Protein AF-A0A2N0NZI2-F1 (afdb_monomer_lite)

Structure (mmCIF, N/CA/C/O backbone):
data_AF-A0A2N0NZI2-F1
#
_entry.id   AF-A0A2N0NZI2-F1
#
loop_
_atom_site.group_PDB
_atom_site.id
_atom_site.type_symbol
_atom_site.label_atom_id
_atom_site.label_alt_id
_atom_site.label_comp_id
_atom_site.label_asym_id
_atom_site.label_entity_id
_atom_site.label_seq_id
_atom_site.pdbx_PDB_ins_code
_atom_site.Cartn_x
_atom_site.Cartn_y
_atom_site.Cartn_z
_atom_site.occupancy
_atom_site.B_iso_or_equiv
_atom_site.auth_seq_id
_atom_site.auth_comp_id
_atom_site.auth_asym_id
_atom_site.auth_atom_id
_atom_site.pdbx_PDB_model_num
ATOM 1 N N . MET A 1 1 ? 4.017 -67.623 -14.529 1.00 35.66 1 MET A N 1
ATOM 2 C CA . MET A 1 1 ? 4.219 -67.271 -13.101 1.00 35.66 1 MET A CA 1
ATOM 3 C C . MET A 1 1 ? 4.519 -65.776 -13.050 1.00 35.66 1 MET A C 1
ATOM 5 O O . MET A 1 1 ? 5.360 -65.370 -13.825 1.00 35.66 1 MET A O 1
ATOM 9 N N . THR A 1 2 ? 3.886 -64.872 -12.303 1.00 39.44 2 THR A N 1
ATOM 10 C CA . THR A 1 2 ? 2.802 -64.935 -11.320 1.00 39.44 2 THR A CA 1
ATOM 11 C C . THR A 1 2 ? 2.134 -63.550 -11.239 1.00 39.44 2 THR A C 1
ATOM 13 O O . THR A 1 2 ? 2.790 -62.521 -11.316 1.00 39.44 2 THR A O 1
ATOM 16 N N . LYS A 1 3 ? 0.807 -63.607 -11.119 1.00 35.31 3 LYS A N 1
ATOM 17 C CA . LYS A 1 3 ? -0.238 -62.628 -10.779 1.00 35.31 3 LYS A CA 1
ATOM 18 C C . LYS A 1 3 ? 0.136 -61.417 -9.889 1.00 35.31 3 LYS A C 1
ATOM 20 O O . LYS A 1 3 ? 0.789 -61.614 -8.877 1.00 35.31 3 LYS A O 1
ATOM 25 N N . ARG A 1 4 ? -0.513 -60.280 -10.227 1.00 33.28 4 ARG A N 1
ATOM 26 C CA . ARG A 1 4 ? -1.255 -59.272 -9.408 1.00 33.28 4 ARG A CA 1
ATOM 27 C C . ARG A 1 4 ? -0.526 -58.666 -8.182 1.00 33.28 4 ARG A C 1
ATOM 29 O O . ARG A 1 4 ? 0.104 -59.366 -7.412 1.00 33.28 4 ARG A O 1
ATOM 36 N N . ASN A 1 5 ? -0.636 -57.363 -7.907 1.00 35.16 5 ASN A N 1
ATOM 37 C CA . ASN A 1 5 ? -1.822 -56.787 -7.260 1.00 35.16 5 ASN A CA 1
ATOM 38 C C . ASN A 1 5 ? -1.869 -55.248 -7.346 1.00 35.16 5 ASN A C 1
ATOM 40 O O . ASN A 1 5 ? -0.915 -54.569 -6.976 1.00 35.16 5 ASN A O 1
ATOM 44 N N . ASN A 1 6 ? -3.045 -54.742 -7.729 1.00 34.31 6 ASN A N 1
ATOM 45 C CA . ASN A 1 6 ? -3.550 -53.398 -7.443 1.00 34.31 6 ASN A CA 1
ATOM 46 C C . ASN A 1 6 ? -3.505 -53.087 -5.944 1.00 34.31 6 ASN A C 1
ATOM 48 O O . ASN A 1 6 ? -3.866 -53.959 -5.152 1.00 34.31 6 ASN A O 1
ATOM 52 N N . LYS A 1 7 ? -3.265 -51.815 -5.598 1.00 39.91 7 LYS A N 1
ATOM 53 C CA . LYS A 1 7 ? -4.064 -51.086 -4.598 1.00 39.91 7 LYS A CA 1
ATOM 54 C C . LYS A 1 7 ? -4.189 -49.620 -5.024 1.00 39.91 7 LYS A C 1
ATOM 56 O O . LYS A 1 7 ? -3.277 -48.830 -4.810 1.00 39.91 7 LYS A O 1
ATOM 61 N N . GLU A 1 8 ? -5.327 -49.273 -5.623 1.00 34.75 8 GLU A N 1
ATOM 62 C CA . GLU A 1 8 ? -5.894 -47.938 -5.431 1.00 34.75 8 GLU A CA 1
ATOM 63 C C . GLU A 1 8 ? -6.107 -47.747 -3.928 1.00 34.75 8 GLU A C 1
ATOM 65 O O . GLU A 1 8 ? -6.700 -48.606 -3.272 1.00 34.75 8 GLU A O 1
ATOM 70 N N . ILE A 1 9 ? -5.636 -46.630 -3.385 1.00 34.25 9 ILE A N 1
ATOM 71 C CA . ILE A 1 9 ? -6.077 -46.143 -2.083 1.00 34.25 9 ILE A CA 1
ATOM 72 C C . ILE A 1 9 ? -6.650 -44.757 -2.340 1.00 34.25 9 ILE A C 1
ATOM 74 O O . ILE A 1 9 ? -5.929 -43.766 -2.426 1.00 34.25 9 ILE A O 1
ATOM 78 N N . LYS A 1 10 ? -7.972 -44.720 -2.511 1.00 34.31 10 LYS A N 1
ATOM 79 C CA . LYS A 1 10 ? -8.758 -43.520 -2.251 1.00 34.31 10 LYS A CA 1
ATOM 80 C C . LYS A 1 10 ? -8.744 -43.308 -0.743 1.00 34.31 10 LYS A C 1
ATOM 82 O O . LYS A 1 10 ? -9.129 -44.203 0.004 1.00 34.31 10 LYS A O 1
ATOM 87 N N . ILE A 1 11 ? -8.317 -42.132 -0.316 1.00 34.84 11 ILE A N 1
ATOM 88 C CA . ILE A 1 11 ? -8.614 -41.618 1.017 1.00 34.84 11 ILE A CA 1
ATOM 89 C C . ILE A 1 11 ? -9.342 -40.298 0.814 1.00 34.84 11 ILE A C 1
ATOM 91 O O . ILE A 1 11 ? -8.747 -39.234 0.685 1.00 34.84 11 ILE A O 1
ATOM 95 N N . GLU A 1 12 ? -10.665 -40.421 0.714 1.00 40.59 12 GLU A N 1
ATOM 96 C CA . GLU A 1 12 ? -11.575 -39.381 1.166 1.00 40.59 12 GLU A CA 1
ATOM 9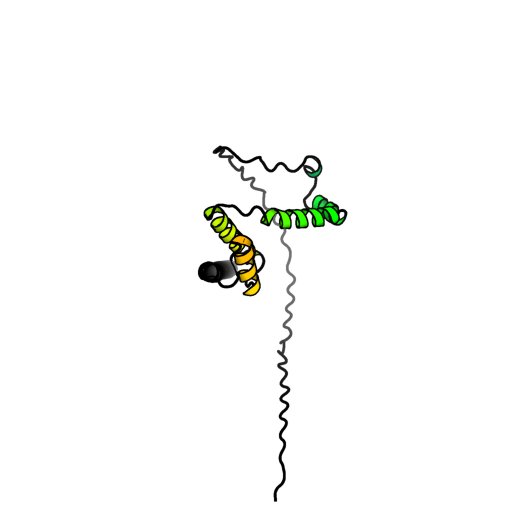7 C C . GLU A 1 12 ? -11.417 -39.278 2.682 1.00 40.59 12 GLU A C 1
ATOM 99 O O . GLU A 1 12 ? -11.723 -40.218 3.412 1.00 40.59 12 GLU A O 1
ATOM 104 N N . THR A 1 13 ? -10.957 -38.132 3.166 1.00 36.12 13 THR A N 1
ATOM 105 C CA . THR A 1 13 ? -11.187 -37.734 4.553 1.00 36.12 13 THR A CA 1
ATOM 106 C C . THR A 1 13 ? -11.608 -36.281 4.543 1.00 36.12 13 THR A C 1
ATOM 108 O O . THR A 1 13 ? -10.782 -35.369 4.499 1.00 36.12 13 THR A O 1
ATOM 111 N N . GLY A 1 14 ? -12.927 -36.092 4.527 1.00 30.22 14 GLY A N 1
ATOM 112 C CA . GLY A 1 14 ? -13.553 -34.833 4.873 1.00 30.22 14 GLY A CA 1
ATOM 113 C C . GLY A 1 14 ? -13.213 -34.468 6.313 1.00 30.22 14 GLY A C 1
ATOM 114 O O . GLY A 1 14 ? -13.244 -35.310 7.208 1.00 30.22 14 GLY A O 1
ATOM 115 N N . ILE A 1 15 ? -12.897 -33.198 6.526 1.00 30.11 15 ILE A N 1
ATOM 116 C CA . ILE A 1 15 ? -12.900 -32.607 7.856 1.00 30.11 15 ILE A CA 1
ATOM 117 C C . ILE A 1 15 ? -14.185 -31.792 7.932 1.00 30.11 15 ILE A C 1
ATOM 119 O O . ILE A 1 15 ? -14.258 -30.663 7.452 1.00 30.11 15 ILE A O 1
ATOM 123 N N . TYR A 1 16 ? -15.217 -32.409 8.503 1.00 30.31 16 TYR A N 1
ATOM 124 C CA . TYR A 1 16 ? -16.334 -31.676 9.077 1.00 30.31 16 TYR A CA 1
ATOM 125 C C . TYR A 1 16 ? -15.781 -30.936 10.295 1.00 30.31 16 TYR A C 1
ATOM 127 O O . TYR A 1 16 ? -15.385 -31.566 11.275 1.00 30.31 16 TYR A O 1
ATOM 135 N N . VAL A 1 17 ? -15.701 -29.608 10.227 1.00 30.59 17 VAL A N 1
ATOM 136 C CA . VAL A 1 17 ? -15.472 -28.803 11.428 1.00 30.59 17 VAL A CA 1
ATOM 137 C C . VAL A 1 17 ? -16.828 -28.618 12.090 1.00 30.59 17 VAL A C 1
ATOM 139 O O . VAL A 1 17 ? -17.657 -27.824 11.654 1.00 30.59 17 VAL A O 1
ATOM 142 N N . THR A 1 18 ? -17.057 -29.438 13.106 1.00 31.88 18 THR A N 1
ATOM 143 C CA . THR A 1 18 ? -18.221 -29.415 13.983 1.00 31.88 18 THR A CA 1
ATOM 144 C C . THR A 1 18 ? -18.296 -28.074 14.719 1.00 31.88 18 THR A C 1
ATOM 146 O O . THR A 1 18 ? -17.406 -27.730 15.495 1.00 31.88 18 THR A O 1
ATOM 149 N N . LEU A 1 19 ? -19.369 -27.325 14.473 1.00 32.75 19 LEU A N 1
ATOM 150 C CA . LEU A 1 19 ? -19.851 -26.237 15.326 1.00 32.75 19 LEU A CA 1
ATOM 151 C C . LEU A 1 19 ? -20.428 -26.833 16.622 1.00 32.75 19 LEU A C 1
ATOM 153 O O . LEU A 1 19 ? -21.216 -27.774 16.527 1.00 32.75 19 LEU A O 1
ATOM 157 N N . PRO A 1 20 ? -20.139 -26.289 17.813 1.00 38.72 20 PRO A N 1
ATOM 158 C CA . PRO A 1 20 ? -21.029 -26.446 18.953 1.00 38.72 20 PRO A CA 1
ATOM 159 C C . PRO A 1 20 ? -22.047 -25.295 18.984 1.00 38.72 20 PRO A C 1
ATOM 161 O O . PRO A 1 20 ? -21.686 -24.118 19.022 1.00 38.72 20 PRO A O 1
ATOM 164 N N . GLU A 1 21 ? -23.330 -25.654 18.946 1.00 32.16 21 GLU A N 1
ATOM 165 C CA . GLU A 1 21 ? -24.463 -24.753 19.147 1.00 32.16 21 GLU A CA 1
ATOM 166 C C . GLU A 1 21 ? -24.707 -24.455 20.639 1.00 32.16 21 GLU A C 1
ATOM 168 O O . GLU A 1 21 ? -24.679 -25.356 21.470 1.00 32.16 21 GLU A O 1
ATOM 173 N N . LYS A 1 22 ? -25.032 -23.176 20.890 1.00 35.06 22 LYS A N 1
ATOM 174 C CA . LYS A 1 22 ? -25.918 -22.577 21.911 1.00 35.06 22 LYS A CA 1
ATOM 175 C C . LYS A 1 22 ? -25.699 -22.850 23.406 1.00 35.06 22 LYS A C 1
ATOM 177 O O . LYS A 1 22 ? -26.039 -23.907 23.918 1.00 35.06 2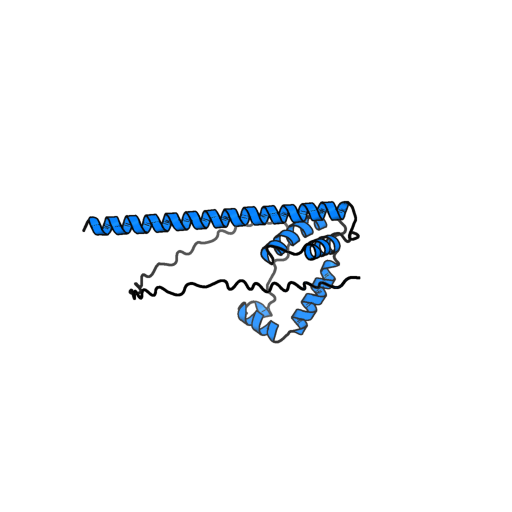2 LYS A O 1
ATOM 182 N N . GLU A 1 23 ? -25.495 -21.744 24.121 1.00 30.34 23 GLU A N 1
ATOM 183 C CA . GLU A 1 23 ? -26.327 -21.425 25.284 1.00 30.34 23 GLU A CA 1
ATOM 184 C C . GLU A 1 23 ? -26.941 -20.030 25.100 1.00 30.34 23 GLU A C 1
ATOM 186 O O . GLU A 1 23 ? -26.262 -19.055 24.781 1.00 30.34 23 GLU A O 1
ATOM 191 N N . VAL A 1 24 ? -28.269 -19.989 25.199 1.00 34.25 24 VAL A N 1
ATOM 192 C CA . VAL A 1 24 ? -29.119 -18.801 25.144 1.00 34.25 24 VAL A CA 1
ATOM 193 C C . VAL A 1 24 ? -29.335 -18.372 26.587 1.00 34.25 24 VAL A C 1
ATOM 195 O O . VAL A 1 24 ? -29.916 -19.134 27.355 1.00 34.25 24 VAL A O 1
ATOM 198 N N . ILE A 1 25 ? -28.910 -17.162 26.939 1.00 34.22 25 ILE A N 1
ATOM 199 C CA . ILE A 1 25 ? -29.379 -16.480 28.144 1.00 34.22 25 ILE A CA 1
ATOM 200 C C . ILE A 1 25 ? -29.965 -15.156 27.668 1.00 34.22 25 ILE A C 1
ATOM 202 O O . ILE A 1 25 ? -29.277 -14.329 27.071 1.00 34.22 25 ILE A O 1
ATOM 206 N N . VAL A 1 26 ? -31.279 -15.049 27.829 1.00 41.09 26 VAL A N 1
ATOM 207 C CA . VAL A 1 26 ? -32.066 -13.844 27.594 1.00 41.09 26 VAL A CA 1
ATOM 208 C C . VAL A 1 26 ? -31.984 -13.043 28.884 1.00 41.09 26 VAL A C 1
ATOM 210 O O . VAL A 1 26 ? -32.530 -13.488 29.887 1.00 41.09 26 VAL A O 1
ATOM 213 N N . GLU A 1 27 ? -31.323 -11.892 28.856 1.00 38.09 27 GLU A N 1
ATOM 214 C CA . GLU A 1 27 ? -31.556 -10.842 29.846 1.00 38.09 27 GLU A CA 1
ATOM 215 C C . GLU A 1 27 ? -31.892 -9.556 29.090 1.00 38.09 27 GLU A C 1
ATOM 217 O O . GLU A 1 27 ? -31.106 -9.002 28.320 1.00 38.09 27 GLU A O 1
ATOM 222 N N . GLU A 1 28 ? -33.162 -9.204 29.225 1.00 43.94 28 GLU A N 1
ATOM 223 C CA . GLU A 1 28 ? -33.777 -7.937 28.884 1.00 43.94 28 GLU A CA 1
ATOM 224 C C . GLU A 1 28 ? -33.355 -6.950 29.972 1.00 43.94 28 GLU A C 1
ATOM 226 O O . GLU A 1 28 ? -33.655 -7.201 31.133 1.00 43.94 28 GLU A O 1
ATOM 231 N N . ASP A 1 29 ? -32.661 -5.860 29.627 1.00 33.56 29 ASP A N 1
ATOM 232 C CA . ASP A 1 29 ? -32.518 -4.752 30.570 1.00 33.56 29 ASP A CA 1
ATOM 233 C C . ASP A 1 29 ? -32.469 -3.375 29.890 1.00 33.56 29 ASP A C 1
ATOM 235 O O . ASP A 1 29 ? -31.648 -3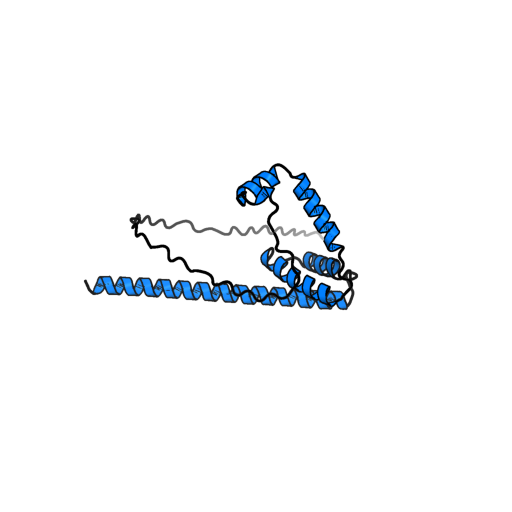.062 29.025 1.00 33.56 29 ASP A O 1
ATOM 239 N N . VAL A 1 30 ? -33.494 -2.620 30.279 1.00 41.12 30 VAL A N 1
ATOM 240 C CA . VAL A 1 30 ? -33.733 -1.177 30.337 1.00 41.12 30 VAL A CA 1
ATOM 241 C C . VAL A 1 30 ? -32.667 -0.264 29.715 1.00 41.12 30 VAL A C 1
ATOM 243 O O . VAL A 1 30 ? -31.554 -0.099 30.203 1.00 41.12 30 VAL A O 1
ATOM 246 N N . ARG A 1 31 ? -33.078 0.429 28.648 1.00 37.47 31 ARG A N 1
ATOM 247 C CA . ARG A 1 31 ? -32.349 1.547 28.042 1.00 37.47 31 ARG A CA 1
ATOM 248 C C . ARG A 1 31 ? -32.543 2.799 28.898 1.00 37.47 31 ARG A C 1
ATOM 250 O O . ARG A 1 31 ? -33.547 3.491 28.731 1.00 37.47 31 ARG A O 1
ATOM 257 N N . ASP A 1 32 ? -31.583 3.081 29.771 1.00 37.19 32 ASP A N 1
ATOM 258 C CA . ASP A 1 32 ? -31.466 4.392 30.405 1.00 37.19 32 ASP A CA 1
ATOM 259 C C . ASP A 1 32 ? -31.108 5.447 29.355 1.00 37.19 32 ASP A C 1
ATOM 261 O O . ASP A 1 32 ? -30.275 5.243 28.466 1.00 37.19 32 ASP A O 1
ATOM 265 N N . LYS A 1 33 ? -31.829 6.561 29.426 1.00 46.75 33 LYS A N 1
ATOM 266 C CA . LYS A 1 33 ? -31.729 7.705 28.530 1.00 46.75 33 LYS A CA 1
ATOM 267 C C . LYS A 1 33 ? -31.054 8.809 29.339 1.00 46.75 33 LYS A C 1
ATOM 269 O O . LYS A 1 33 ? -31.727 9.488 30.107 1.00 46.75 33 LYS A O 1
ATOM 274 N N . SER A 1 34 ? -29.745 8.958 29.200 1.00 43.25 34 SER A N 1
ATOM 275 C CA . SER A 1 34 ? -29.015 10.106 29.739 1.00 43.25 34 SER A CA 1
ATOM 276 C C . SER A 1 34 ? -28.427 10.894 28.576 1.00 43.25 34 SER A C 1
ATOM 278 O O . SER A 1 34 ? -27.680 10.367 27.755 1.00 43.25 34 SER A O 1
ATOM 280 N N . GLU A 1 35 ? -28.909 12.127 28.478 1.00 47.56 35 GLU A N 1
ATOM 281 C CA . GLU A 1 35 ? -28.481 13.189 27.578 1.00 47.56 35 GLU A CA 1
ATOM 282 C C . GLU A 1 35 ? -27.070 13.622 27.995 1.00 47.56 35 GLU A C 1
ATOM 284 O O . GLU A 1 35 ? -26.852 13.901 29.172 1.00 47.56 35 GLU A O 1
ATOM 289 N N . GLU A 1 36 ? -26.121 13.651 27.059 1.00 39.44 36 GLU A N 1
ATOM 290 C CA . GLU A 1 36 ? -24.809 14.265 27.278 1.00 39.44 36 GLU A CA 1
ATOM 291 C C . GLU A 1 36 ? -24.580 15.339 26.213 1.00 39.44 36 GLU A C 1
ATOM 293 O O . GLU A 1 36 ? -24.872 15.152 25.030 1.00 39.44 36 GLU A O 1
ATOM 298 N N . GLU A 1 37 ? -24.169 16.489 26.732 1.00 40.47 37 GLU A N 1
ATOM 299 C CA . GLU A 1 37 ? -24.092 17.814 26.136 1.00 40.47 37 GLU A CA 1
ATOM 300 C C . GLU A 1 37 ? -22.964 17.892 25.091 1.00 40.47 37 GLU A C 1
ATOM 302 O O . GLU A 1 37 ? -21.908 17.280 25.241 1.00 40.47 37 GLU A O 1
ATOM 307 N N . GLU A 1 38 ? -23.214 18.625 24.004 1.00 39.75 38 GLU A N 1
ATOM 308 C CA . GLU A 1 38 ? -22.256 18.875 22.925 1.00 39.75 38 GLU A CA 1
ATOM 309 C C . GLU A 1 38 ? -21.219 19.915 23.389 1.00 39.75 38 GLU A C 1
ATOM 311 O O . GLU A 1 38 ? -21.554 21.084 23.574 1.00 39.75 38 GLU A O 1
ATOM 316 N N . GLU A 1 39 ? -19.962 19.503 23.575 1.00 42.75 39 GLU A N 1
ATOM 317 C CA . GLU A 1 39 ? -18.829 20.429 23.678 1.00 42.75 39 GLU A CA 1
ATOM 318 C C . GLU A 1 39 ? -18.300 20.716 22.261 1.00 42.75 39 GLU A C 1
ATOM 320 O O . GLU A 1 39 ? -17.766 19.838 21.580 1.00 42.75 39 GLU A O 1
ATOM 325 N N . GLU A 1 40 ? -18.512 21.949 21.797 1.00 40.75 40 GLU A N 1
ATOM 326 C CA . GLU A 1 40 ? -17.929 22.494 20.570 1.00 40.75 40 GLU A CA 1
ATOM 327 C C . GLU A 1 40 ? -16.445 22.819 20.822 1.00 40.75 40 GLU A C 1
ATOM 329 O O . GLU A 1 40 ? -16.123 23.781 21.518 1.00 40.75 40 GLU A O 1
ATOM 334 N N . GLU A 1 41 ? -15.528 22.022 20.267 1.00 45.19 41 GLU A N 1
ATOM 335 C CA . GLU A 1 41 ? -14.109 22.387 20.191 1.00 45.19 41 GLU A CA 1
ATOM 336 C C . GLU A 1 41 ? -13.884 23.269 18.947 1.00 45.19 41 GLU A C 1
ATOM 338 O O . GLU A 1 41 ? -14.029 22.821 17.806 1.00 45.19 41 GLU A O 1
ATOM 343 N N . GLU A 1 42 ? -13.570 24.548 19.174 1.00 47.69 42 GLU A N 1
ATOM 344 C CA . GLU A 1 42 ? -13.121 25.492 18.147 1.00 47.69 42 GLU A CA 1
ATOM 345 C C . GLU A 1 42 ? -11.695 25.120 17.693 1.00 47.69 42 GLU A C 1
ATOM 347 O O . GLU A 1 42 ? -10.748 25.182 18.475 1.00 47.69 42 GLU A O 1
ATOM 352 N N . GLU A 1 43 ? -11.534 24.726 16.428 1.00 49.22 43 GLU A N 1
ATOM 353 C CA . GLU A 1 43 ? -10.223 24.486 15.811 1.00 49.22 43 GLU A CA 1
ATOM 354 C C . GLU A 1 43 ? -9.583 25.835 15.425 1.00 49.22 43 GLU A C 1
ATOM 356 O O . GLU A 1 43 ? -10.111 26.566 14.583 1.00 49.22 43 GLU A O 1
ATOM 361 N N . GLU A 1 44 ? -8.451 26.171 16.052 1.00 46.00 44 GLU A N 1
ATOM 362 C CA . GLU A 1 44 ? -7.618 27.327 15.705 1.00 46.00 44 GLU A CA 1
ATOM 363 C C . GLU A 1 44 ? -6.879 27.084 14.371 1.00 46.00 44 GLU A C 1
ATOM 365 O O . GLU A 1 44 ? -6.078 26.157 14.231 1.00 46.00 44 GLU A O 1
ATOM 370 N N . ASP A 1 45 ? -7.147 27.944 13.383 1.00 51.19 45 ASP A N 1
ATOM 371 C CA . ASP A 1 45 ? -6.464 27.995 12.086 1.00 51.19 45 ASP A CA 1
ATOM 372 C C . ASP A 1 45 ? -5.047 28.598 12.225 1.00 51.19 45 ASP A C 1
ATOM 374 O O . ASP A 1 45 ? -4.885 29.821 12.218 1.00 51.19 45 ASP A O 1
ATOM 378 N N . ASP A 1 46 ? -4.008 27.757 12.268 1.00 51.22 46 ASP A N 1
ATOM 379 C CA . ASP A 1 46 ? -2.619 28.192 12.044 1.00 51.22 46 ASP A CA 1
ATOM 380 C C . ASP A 1 46 ? -2.253 28.092 10.547 1.00 51.22 46 ASP A C 1
ATOM 382 O O . ASP A 1 46 ? -1.887 27.042 10.007 1.00 51.22 46 ASP A O 1
ATOM 386 N N . ASP A 1 47 ? -2.379 29.238 9.871 1.00 55.31 47 ASP A N 1
ATOM 387 C CA . ASP A 1 47 ? -1.965 29.515 8.490 1.00 55.31 47 ASP A CA 1
ATOM 388 C C . ASP A 1 47 ? -0.443 29.724 8.392 1.00 55.31 47 ASP A C 1
ATOM 390 O O . ASP A 1 47 ? 0.052 30.845 8.505 1.00 55.31 47 ASP A O 1
ATOM 394 N N . ASP A 1 48 ? 0.301 28.652 8.105 1.00 51.91 48 ASP A N 1
ATOM 395 C CA . ASP A 1 48 ? 1.663 28.745 7.565 1.00 51.91 48 ASP A CA 1
ATOM 396 C C . ASP A 1 48 ? 1.657 28.472 6.050 1.00 51.91 48 ASP A C 1
ATOM 398 O O . ASP A 1 48 ? 1.830 27.359 5.537 1.00 51.91 48 ASP A O 1
ATOM 402 N N . ASN A 1 49 ? 1.434 29.559 5.316 1.00 48.50 49 ASN A N 1
ATOM 403 C CA . ASN A 1 49 ? 1.479 29.667 3.865 1.00 48.50 49 ASN A CA 1
ATOM 404 C C . ASN A 1 49 ? 2.897 29.465 3.295 1.00 48.50 49 ASN A C 1
ATOM 406 O O . ASN A 1 49 ? 3.648 30.423 3.106 1.00 48.50 49 ASN A O 1
ATOM 410 N N . ASP A 1 50 ? 3.192 28.235 2.867 1.00 47.41 50 ASP A N 1
ATOM 411 C CA . ASP A 1 50 ? 4.221 27.938 1.864 1.00 47.41 50 ASP A CA 1
ATOM 412 C C . ASP A 1 50 ? 3.583 27.502 0.525 1.00 47.41 50 ASP A C 1
ATOM 414 O O . ASP A 1 50 ? 3.526 26.338 0.134 1.00 47.41 50 ASP A O 1
ATOM 418 N N . LYS A 1 51 ? 3.071 28.493 -0.213 1.00 56.72 51 LYS A N 1
ATOM 419 C CA . LYS A 1 51 ? 3.269 28.695 -1.664 1.00 56.72 51 LYS A CA 1
ATOM 420 C C . LYS A 1 51 ? 3.441 27.441 -2.556 1.00 56.72 51 LYS A C 1
ATOM 422 O O . LYS A 1 51 ? 4.540 27.155 -3.019 1.00 56.72 51 LYS A O 1
ATOM 427 N N . LEU A 1 52 ? 2.316 26.809 -2.911 1.00 49.41 52 LEU A N 1
ATOM 428 C CA . LEU A 1 52 ? 1.846 26.366 -4.252 1.00 49.41 52 LEU A CA 1
ATOM 429 C C . LEU A 1 52 ? 0.943 25.128 -4.099 1.00 49.41 52 LEU A C 1
ATOM 431 O O . LEU A 1 52 ? 1.388 23.984 -4.159 1.00 49.41 52 LEU A O 1
ATOM 435 N N . GLY A 1 53 ? -0.363 25.347 -3.994 1.00 39.38 53 GLY A N 1
ATOM 436 C CA . GLY A 1 53 ? -1.347 24.278 -4.106 1.00 39.38 53 GLY A CA 1
ATOM 437 C C . GLY A 1 53 ? -2.718 24.892 -4.281 1.00 39.38 53 GLY A C 1
ATOM 438 O O . GLY A 1 53 ? -3.229 25.511 -3.359 1.00 39.38 53 GLY A O 1
ATOM 439 N N . ALA A 1 54 ? -3.303 24.780 -5.473 1.00 48.84 54 ALA A N 1
ATOM 440 C CA . ALA A 1 54 ? -4.693 25.162 -5.671 1.00 48.84 54 ALA A CA 1
ATOM 441 C C . ALA A 1 54 ? -5.543 24.433 -4.621 1.00 48.84 54 ALA A C 1
ATOM 443 O O . ALA A 1 54 ? -5.535 23.198 -4.580 1.00 48.84 54 ALA A O 1
ATOM 444 N N . ALA A 1 55 ? -6.232 25.190 -3.762 1.00 53.81 55 ALA A N 1
ATOM 445 C CA . ALA A 1 55 ? -7.246 24.643 -2.878 1.00 53.81 55 ALA A CA 1
ATOM 446 C C . ALA A 1 55 ? -8.150 23.738 -3.723 1.00 53.81 55 ALA A C 1
ATOM 448 O O . ALA A 1 55 ? -8.607 24.146 -4.794 1.00 53.81 55 ALA A O 1
ATOM 449 N N . LYS A 1 56 ? -8.342 22.485 -3.300 1.00 61.84 56 LYS A N 1
ATOM 450 C CA . LYS A 1 56 ? -9.241 21.544 -3.976 1.00 61.84 56 LYS A CA 1
ATOM 451 C C . LYS A 1 56 ? -10.672 22.009 -3.727 1.00 61.84 56 LYS A C 1
ATOM 453 O O . LYS A 1 56 ? -11.368 21.464 -2.878 1.00 61.84 56 LYS A O 1
ATOM 458 N N . THR A 1 57 ? -11.082 23.058 -4.427 1.00 72.00 57 THR A N 1
ATOM 459 C CA . THR A 1 57 ? -12.446 23.554 -4.398 1.00 72.00 57 THR A CA 1
ATOM 460 C C . THR A 1 57 ? -13.328 22.490 -5.030 1.00 72.00 57 THR A C 1
ATOM 462 O O . THR A 1 57 ? -13.077 22.008 -6.139 1.00 72.00 57 THR A O 1
ATOM 465 N N . ILE A 1 58 ? -14.338 22.055 -4.281 1.00 66.56 58 ILE A N 1
ATOM 466 C CA . ILE A 1 58 ? -15.397 21.220 -4.834 1.00 66.56 58 ILE A CA 1
ATOM 467 C C . ILE A 1 58 ? -16.022 22.036 -5.975 1.00 66.56 58 ILE A C 1
ATOM 469 O O . ILE A 1 58 ? -16.335 23.208 -5.753 1.00 66.56 58 ILE A O 1
ATOM 473 N N . PRO A 1 59 ? -16.159 21.482 -7.195 1.00 73.69 59 PRO A N 1
ATOM 474 C CA . PRO A 1 59 ? -16.755 22.222 -8.296 1.00 73.69 59 PRO A CA 1
ATOM 475 C C . PRO A 1 59 ? -18.136 22.750 -7.897 1.00 73.69 59 PRO A C 1
ATOM 477 O O . PRO A 1 59 ? -18.899 22.021 -7.268 1.00 73.69 59 PRO A O 1
ATOM 480 N N . ASP A 1 60 ? -18.450 23.980 -8.307 1.00 73.00 60 ASP A N 1
ATOM 481 C CA . ASP A 1 60 ? -19.692 24.716 -8.011 1.00 73.00 60 ASP A CA 1
ATOM 482 C C . ASP A 1 60 ? -20.984 23.853 -8.035 1.00 73.00 60 ASP A C 1
ATOM 484 O O . ASP A 1 60 ? -21.774 23.936 -7.094 1.00 73.00 60 ASP A O 1
ATOM 488 N N . PRO A 1 61 ? -21.174 22.899 -8.979 1.00 75.19 61 PRO A N 1
ATOM 489 C CA . PRO A 1 61 ? -22.358 22.030 -8.986 1.00 75.19 61 PRO A CA 1
ATOM 490 C C . PRO A 1 61 ? -22.489 21.069 -7.795 1.00 75.19 61 PRO A C 1
ATOM 492 O O . PRO A 1 61 ? -23.575 20.552 -7.549 1.00 75.19 61 PRO A O 1
ATOM 495 N N . PHE A 1 62 ? -21.397 20.779 -7.089 1.00 81.44 62 PHE A N 1
ATOM 496 C CA . PHE A 1 62 ? -21.346 19.809 -5.994 1.00 81.44 62 PHE A CA 1
ATOM 497 C C . PHE A 1 62 ? -21.180 20.464 -4.622 1.00 81.44 62 PHE A C 1
ATOM 499 O O . PHE A 1 62 ? -21.157 19.751 -3.621 1.00 81.44 62 PHE A O 1
ATOM 506 N N . GLN A 1 63 ? -21.090 21.796 -4.555 1.00 81.50 63 GLN A N 1
ATOM 507 C CA . GLN A 1 63 ? -20.868 22.526 -3.305 1.00 81.50 63 GLN A CA 1
ATOM 508 C C . GLN A 1 63 ? -21.981 22.283 -2.273 1.00 81.50 63 GLN A C 1
ATOM 510 O O . GLN A 1 63 ? -21.717 22.259 -1.074 1.00 81.50 63 GLN A O 1
ATOM 515 N N . PHE A 1 64 ? -23.208 22.043 -2.741 1.00 83.44 64 PHE A N 1
ATOM 516 C CA . PHE A 1 64 ? -24.381 21.786 -1.900 1.00 83.44 64 PHE A CA 1
ATOM 517 C C . PHE A 1 64 ? -24.839 20.322 -1.921 1.00 83.44 64 PHE A C 1
ATOM 519 O O . PHE A 1 64 ? -25.875 19.989 -1.347 1.00 83.44 64 PHE A O 1
ATOM 526 N N . CYS A 1 65 ? -24.108 19.437 -2.602 1.00 84.81 65 CYS A N 1
ATOM 527 C CA . CYS A 1 65 ? -24.462 18.024 -2.665 1.00 84.81 65 CYS A CA 1
ATOM 528 C C . CYS A 1 65 ? -23.901 17.279 -1.455 1.00 84.81 65 CYS A C 1
ATOM 530 O O . CYS A 1 65 ? -22.720 17.398 -1.125 1.00 84.81 65 CYS A O 1
ATOM 532 N N . THR A 1 66 ? -24.713 16.421 -0.837 1.00 89.38 66 THR A N 1
ATOM 533 C CA . THR A 1 66 ? -24.177 15.473 0.142 1.00 89.38 66 THR A CA 1
ATOM 534 C C . THR A 1 66 ? -23.318 14.420 -0.565 1.00 89.38 66 THR A C 1
ATOM 536 O O . THR A 1 66 ? -23.473 14.157 -1.762 1.00 89.38 66 THR A O 1
ATOM 539 N N . LYS A 1 67 ? -22.437 13.735 0.178 1.00 88.38 67 LYS A N 1
ATOM 540 C CA . LYS A 1 67 ? -21.664 12.596 -0.361 1.00 88.38 67 LYS A CA 1
ATOM 541 C C . LYS A 1 67 ? -22.575 11.548 -1.018 1.00 88.38 67 LYS A C 1
ATOM 543 O O . LYS A 1 67 ? -22.197 10.956 -2.025 1.00 88.38 67 LYS A O 1
ATOM 548 N N . LEU A 1 68 ? -23.776 11.340 -0.475 1.00 91.19 68 LEU A N 1
ATOM 549 C CA . LEU A 1 68 ? -24.754 10.398 -1.013 1.00 91.19 68 LEU A CA 1
ATOM 550 C C . LEU A 1 68 ? -25.352 10.878 -2.343 1.00 91.19 68 LEU A C 1
ATOM 552 O O . LEU A 1 68 ? -25.486 10.073 -3.263 1.00 91.19 68 LEU A O 1
ATOM 556 N N . ASP A 1 69 ? -25.653 12.171 -2.478 1.00 90.06 69 ASP A N 1
ATOM 557 C CA . ASP A 1 69 ? -26.164 12.752 -3.729 1.00 90.06 69 ASP A CA 1
ATOM 558 C C . ASP A 1 69 ? -25.148 12.618 -4.862 1.00 90.06 69 ASP A C 1
ATOM 560 O O . ASP A 1 69 ? -25.498 12.225 -5.977 1.00 90.06 69 ASP A O 1
ATOM 564 N N . ILE A 1 70 ? -23.872 12.852 -4.548 1.00 89.62 70 ILE A N 1
ATOM 565 C CA . ILE A 1 70 ? -22.763 12.661 -5.486 1.00 89.62 70 ILE A CA 1
ATOM 566 C C . ILE A 1 70 ? -22.674 11.185 -5.900 1.00 89.62 70 ILE A C 1
ATOM 568 O O . ILE A 1 70 ? -22.621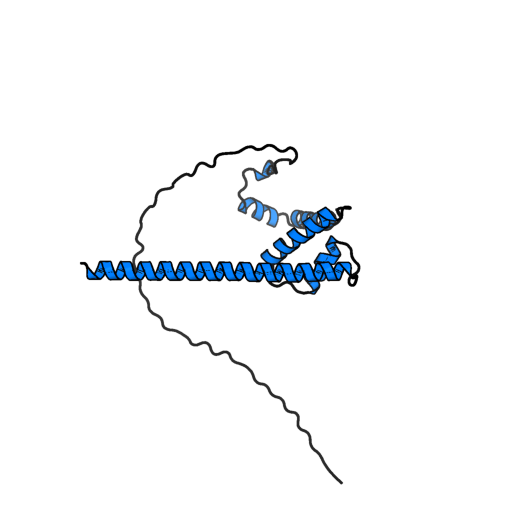 10.885 -7.092 1.00 89.62 70 ILE A O 1
ATOM 572 N N . CYS A 1 71 ? -22.723 10.247 -4.948 1.00 88.50 71 CYS A N 1
ATOM 573 C CA . CYS A 1 71 ? -22.713 8.810 -5.245 1.00 88.50 71 CYS A CA 1
ATOM 574 C C . CYS A 1 71 ? -23.896 8.389 -6.131 1.00 88.50 71 CYS A C 1
ATOM 576 O O . CYS A 1 71 ? -23.705 7.691 -7.127 1.00 88.50 71 CYS A O 1
ATOM 578 N N . ASN A 1 72 ? -25.109 8.847 -5.818 1.00 90.12 72 ASN A N 1
ATOM 579 C CA . ASN A 1 72 ? -26.309 8.552 -6.603 1.00 90.12 72 ASN A CA 1
ATOM 580 C C . ASN A 1 72 ? -26.222 9.124 -8.024 1.00 90.12 72 ASN A C 1
ATOM 582 O O . ASN A 1 72 ? -26.660 8.485 -8.984 1.00 90.12 72 ASN A O 1
ATOM 586 N N . TRP A 1 73 ? -25.640 10.314 -8.178 1.00 91.31 73 TRP A N 1
ATOM 587 C CA . TRP A 1 73 ? -25.389 10.914 -9.483 1.00 91.31 73 TRP A CA 1
ATOM 588 C C . TRP A 1 73 ? -24.346 10.129 -10.288 1.00 91.31 73 TRP A C 1
ATOM 590 O O . TRP A 1 73 ? -24.559 9.880 -11.474 1.00 91.31 73 TRP A O 1
ATOM 600 N N . LEU A 1 74 ? -23.266 9.661 -9.655 1.00 90.62 74 LEU A N 1
ATOM 601 C CA . LEU A 1 74 ? -22.243 8.832 -10.306 1.00 90.62 74 LEU A CA 1
ATOM 602 C C . LEU A 1 74 ? -22.805 7.490 -10.793 1.00 90.62 74 LEU A C 1
ATOM 604 O O . LEU A 1 74 ? -22.463 7.049 -11.887 1.00 90.62 74 LEU A O 1
ATOM 608 N N . VAL A 1 75 ? -23.721 6.873 -10.038 1.00 90.69 75 VAL A N 1
ATOM 609 C CA . VAL A 1 75 ? -24.415 5.642 -10.462 1.00 90.69 75 VAL A CA 1
ATOM 610 C C . VAL A 1 75 ? -25.244 5.872 -11.731 1.00 90.69 75 VAL A C 1
ATOM 612 O O . VAL A 1 75 ? -25.291 5.005 -12.601 1.00 90.69 75 VAL A O 1
ATOM 615 N N . LYS A 1 76 ? -25.867 7.049 -11.873 1.00 91.88 76 LYS A N 1
ATOM 616 C CA . LYS A 1 76 ? -26.622 7.429 -13.081 1.00 91.88 76 LYS A CA 1
ATOM 617 C C . LYS A 1 76 ? -25.725 7.804 -14.267 1.00 91.88 76 LYS A C 1
ATOM 619 O O . LYS A 1 76 ? -26.210 7.824 -15.393 1.00 91.88 76 LYS A O 1
ATOM 624 N N . ASN A 1 77 ? -24.440 8.081 -14.031 1.00 91.31 77 ASN A N 1
ATOM 625 C CA . ASN A 1 77 ? -23.477 8.511 -15.046 1.00 91.31 77 ASN A CA 1
ATOM 626 C C . ASN A 1 77 ? -22.239 7.585 -15.085 1.00 91.31 77 ASN A C 1
ATOM 628 O O . ASN A 1 77 ? -21.119 8.032 -14.816 1.00 91.31 77 ASN A O 1
ATOM 632 N N . PRO A 1 78 ? -22.399 6.298 -15.452 1.00 90.69 78 PRO A N 1
ATOM 633 C CA . PRO A 1 78 ? -21.306 5.321 -15.419 1.00 90.69 78 PRO A CA 1
ATOM 634 C C . PRO A 1 78 ? -20.160 5.657 -16.386 1.00 90.69 78 PRO A C 1
ATOM 636 O O . PRO A 1 78 ? -19.010 5.314 -16.120 1.00 90.69 78 PRO A O 1
ATOM 639 N N . GLU A 1 79 ? -20.441 6.374 -17.476 1.00 93.25 79 GLU A N 1
ATOM 640 C CA . GLU A 1 79 ? -19.425 6.807 -18.442 1.00 93.25 79 GLU A CA 1
ATOM 641 C C . GLU A 1 79 ? -18.392 7.758 -17.829 1.00 93.25 79 GLU A C 1
ATOM 643 O O . GLU A 1 79 ? -17.226 7.717 -18.209 1.00 93.25 79 GLU A O 1
ATOM 648 N N . ILE A 1 80 ? -18.784 8.571 -16.842 1.00 90.50 80 ILE A N 1
ATOM 649 C CA . ILE A 1 80 ? -17.864 9.478 -16.143 1.00 90.50 80 ILE A CA 1
ATOM 650 C C . ILE A 1 80 ? -16.899 8.673 -15.275 1.00 90.50 80 ILE A C 1
ATOM 652 O O . ILE A 1 80 ? -15.701 8.942 -15.280 1.00 90.50 80 ILE A O 1
ATOM 656 N N . LEU A 1 81 ? -17.394 7.640 -14.585 1.00 86.31 81 LEU A N 1
ATOM 657 C CA . LEU A 1 81 ? -16.549 6.708 -13.834 1.00 86.31 81 LEU A CA 1
ATOM 658 C C . LEU A 1 81 ? -15.608 5.937 -14.765 1.00 86.31 81 LEU A C 1
ATOM 660 O O . LEU A 1 81 ? -14.429 5.770 -14.454 1.00 86.31 81 LEU A O 1
ATOM 664 N N . ARG A 1 82 ? -16.109 5.498 -15.926 1.00 89.50 82 ARG A N 1
ATOM 665 C CA . ARG A 1 82 ? -15.302 4.820 -16.946 1.00 89.50 82 ARG A CA 1
ATOM 666 C C . ARG A 1 82 ? -14.194 5.731 -17.471 1.00 89.50 82 ARG A C 1
ATOM 668 O O . ARG A 1 82 ? -13.044 5.309 -17.492 1.00 89.50 82 ARG A O 1
ATOM 675 N N . LEU A 1 83 ? -14.524 6.969 -17.835 1.00 90.25 83 LEU A N 1
ATOM 676 C CA . LEU A 1 83 ? -13.565 7.951 -18.335 1.00 90.25 83 LEU A CA 1
ATOM 677 C C . LEU A 1 83 ? -12.549 8.346 -17.260 1.00 90.25 83 LEU A C 1
ATOM 679 O O . LEU A 1 83 ? -11.365 8.426 -17.556 1.00 90.25 83 LEU A O 1
ATOM 683 N N . ALA A 1 84 ? -12.976 8.548 -16.012 1.00 84.94 84 ALA A N 1
ATOM 684 C CA . ALA A 1 84 ? -12.069 8.835 -14.903 1.00 84.94 84 ALA A CA 1
ATOM 685 C C . ALA A 1 84 ? -11.090 7.677 -14.665 1.00 84.94 84 ALA A C 1
ATOM 687 O O . ALA A 1 84 ? -9.899 7.912 -14.470 1.00 84.94 84 ALA A O 1
ATOM 688 N N . ASN A 1 85 ? -11.565 6.431 -14.749 1.00 83.25 85 ASN A N 1
ATOM 689 C CA . ASN A 1 85 ? -10.701 5.254 -14.689 1.00 83.25 85 ASN A CA 1
ATOM 690 C C . ASN A 1 85 ? -9.738 5.203 -15.881 1.00 83.25 85 ASN A C 1
ATOM 692 O O . ASN A 1 85 ? -8.552 4.974 -15.684 1.00 83.25 85 ASN A O 1
ATOM 696 N N . GLU A 1 86 ? -10.212 5.467 -17.100 1.00 84.81 86 GLU A N 1
ATOM 697 C CA . GLU A 1 86 ? -9.383 5.506 -18.310 1.00 84.81 86 GLU A CA 1
ATOM 698 C C . GLU A 1 86 ? -8.319 6.613 -18.242 1.00 84.81 86 GLU A C 1
ATOM 700 O O . GLU A 1 86 ? -7.160 6.385 -18.580 1.00 84.81 86 GLU A O 1
ATOM 705 N N . MET A 1 87 ? -8.673 7.790 -17.722 1.00 81.75 87 MET A N 1
ATOM 706 C CA . MET A 1 87 ? -7.751 8.898 -17.483 1.00 81.75 87 MET A CA 1
ATOM 707 C C . MET A 1 87 ? -6.761 8.599 -16.360 1.00 81.75 87 MET A C 1
ATOM 709 O O . MET A 1 87 ? -5.600 8.959 -16.497 1.00 81.75 87 MET A O 1
ATOM 713 N N . ASN A 1 88 ? -7.175 7.936 -15.278 1.00 75.56 88 ASN A N 1
ATOM 714 C CA . ASN A 1 88 ? -6.276 7.494 -14.209 1.00 75.56 88 ASN A CA 1
ATOM 715 C C . ASN A 1 88 ? -5.287 6.437 -14.719 1.00 75.56 88 ASN A C 1
ATOM 717 O O . ASN A 1 88 ? -4.096 6.483 -14.403 1.00 75.56 88 ASN A O 1
ATOM 721 N N . GLU A 1 89 ? -5.755 5.526 -15.574 1.00 65.19 89 GLU A N 1
ATOM 722 C CA . GLU A 1 89 ? -4.861 4.626 -16.285 1.00 65.19 89 GLU A CA 1
ATOM 723 C C . GLU A 1 89 ? -3.940 5.441 -17.230 1.00 65.19 89 GLU A C 1
ATOM 725 O O . GLU A 1 89 ? -2.725 5.297 -17.239 1.00 65.19 89 GLU A O 1
ATOM 730 N N . SER A 1 90 ? -4.434 6.442 -17.949 1.00 58.62 90 SER A N 1
ATOM 731 C CA . SER A 1 90 ? -3.544 7.308 -18.733 1.00 58.62 90 SER A CA 1
ATOM 732 C C . SER A 1 90 ? -2.625 8.207 -17.879 1.00 58.62 90 SER A C 1
ATOM 734 O O . SER A 1 90 ? -1.607 8.677 -18.391 1.00 58.62 90 SER A O 1
ATOM 736 N N . SER A 1 91 ? -2.923 8.466 -16.601 1.00 52.56 91 SER A N 1
ATOM 737 C CA . SER A 1 91 ? -2.142 9.361 -15.734 1.00 52.56 91 SER A CA 1
ATOM 738 C C . SER A 1 91 ? -1.071 8.640 -14.921 1.00 52.56 91 SER A C 1
ATOM 740 O O . SER A 1 91 ? -0.093 9.285 -14.542 1.00 52.56 91 SER A O 1
ATOM 742 N N . TYR A 1 92 ? -1.132 7.308 -14.758 1.00 52.06 92 TYR A N 1
ATOM 743 C CA . TYR A 1 92 ? 0.065 6.536 -14.371 1.00 52.06 92 TYR A CA 1
ATOM 744 C C . TYR A 1 92 ? 1.199 6.683 -15.405 1.00 52.06 92 TYR A C 1
ATOM 746 O O . TYR A 1 92 ? 2.335 6.257 -15.178 1.00 52.06 92 TYR A O 1
ATOM 754 N N . VAL A 1 93 ? 0.886 7.236 -16.585 1.00 48.88 93 VAL A N 1
ATOM 755 C CA . VAL A 1 93 ? 1.824 7.565 -17.661 1.00 48.88 93 VAL A CA 1
ATOM 756 C C . VAL A 1 93 ? 2.469 8.943 -17.465 1.00 48.88 93 VAL A C 1
ATOM 758 O O . VAL A 1 93 ? 3.379 9.286 -18.220 1.00 48.88 93 VAL A O 1
ATOM 761 N N . VAL A 1 94 ? 2.157 9.688 -16.395 1.00 50.84 94 VAL A N 1
ATOM 762 C CA . VAL A 1 94 ? 3.125 10.653 -15.850 1.00 50.84 94 VAL A CA 1
ATOM 763 C C . VAL A 1 94 ? 4.182 9.843 -15.103 1.00 50.84 94 VAL A C 1
ATOM 765 O O . VAL A 1 94 ? 4.268 9.822 -13.881 1.00 50.84 94 VAL A O 1
ATOM 768 N N . SER A 1 95 ? 4.981 9.102 -15.872 1.00 56.59 95 SER A N 1
ATOM 769 C CA . SER A 1 95 ? 6.246 8.562 -15.405 1.00 56.59 95 SER A CA 1
ATOM 770 C C . SER A 1 95 ? 7.063 9.762 -14.950 1.00 56.59 95 SER A C 1
ATOM 772 O O . SER A 1 95 ? 7.679 10.420 -15.795 1.00 56.59 95 SER A O 1
ATOM 774 N N . SER A 1 96 ? 7.068 10.062 -13.646 1.00 56.19 96 SER A N 1
ATOM 775 C CA . SER A 1 96 ? 8.010 11.036 -13.101 1.00 56.19 96 SER A CA 1
ATOM 776 C C . SER A 1 96 ? 9.385 10.655 -13.625 1.00 56.19 96 SER A C 1
ATOM 778 O O . SER A 1 96 ? 9.818 9.508 -13.508 1.00 56.19 96 SER A O 1
ATOM 780 N N . LYS A 1 97 ? 10.028 11.576 -14.346 1.00 65.69 97 LYS A N 1
ATOM 781 C CA . LYS A 1 97 ? 11.326 11.299 -14.974 1.00 65.69 97 LYS A CA 1
ATOM 782 C C . LYS A 1 97 ? 12.416 11.147 -13.916 1.00 65.69 97 LYS A C 1
ATOM 784 O O . LYS A 1 97 ? 13.415 10.486 -14.175 1.00 65.69 97 LYS A O 1
ATOM 789 N N . ASN A 1 98 ? 12.215 11.749 -12.744 1.00 81.75 98 ASN A N 1
ATOM 790 C CA . ASN A 1 98 ? 13.137 11.657 -11.624 1.00 81.75 98 ASN A CA 1
ATOM 791 C C . ASN A 1 98 ? 12.930 10.346 -10.839 1.00 81.75 98 ASN A C 1
ATOM 793 O O . ASN A 1 98 ? 11.852 9.752 -10.821 1.00 81.75 98 ASN A O 1
ATOM 797 N N . THR A 1 99 ? 14.004 9.868 -10.220 1.00 83.81 99 THR A N 1
ATOM 798 C CA . THR A 1 99 ? 13.980 8.643 -9.410 1.00 83.81 99 THR A CA 1
ATOM 799 C C . THR A 1 99 ? 13.319 8.880 -8.052 1.00 83.81 99 THR A C 1
ATOM 801 O O . THR A 1 99 ? 12.651 7.986 -7.543 1.00 83.81 99 THR A O 1
ATOM 804 N N . GLU A 1 100 ? 13.454 10.084 -7.491 1.00 87.75 100 GLU A N 1
ATOM 805 C CA . GLU A 1 100 ? 12.940 10.427 -6.161 1.00 87.75 100 GLU A CA 1
ATOM 806 C C . GLU A 1 100 ? 11.408 10.385 -6.092 1.00 87.75 100 GLU A C 1
ATOM 808 O O . GLU A 1 100 ? 10.848 9.732 -5.214 1.00 87.75 100 GLU A O 1
ATOM 813 N N . ASP A 1 101 ? 10.698 10.973 -7.060 1.00 88.88 101 ASP A N 1
ATOM 814 C CA . ASP A 1 101 ? 9.235 10.908 -7.055 1.00 88.88 101 ASP A CA 1
ATOM 815 C C . ASP A 1 101 ? 8.743 9.483 -7.288 1.00 88.88 101 ASP A C 1
ATOM 817 O O . ASP A 1 101 ? 7.697 9.116 -6.766 1.00 88.88 101 ASP A O 1
ATOM 821 N N . LYS A 1 102 ? 9.485 8.648 -8.031 1.00 88.56 102 LYS A N 1
ATOM 822 C CA . LYS A 1 102 ? 9.137 7.225 -8.168 1.00 88.56 102 LYS A CA 1
ATOM 823 C C . LYS A 1 102 ? 9.267 6.488 -6.842 1.00 88.56 102 LYS A C 1
ATOM 825 O O . LYS A 1 102 ? 8.441 5.627 -6.556 1.00 88.56 102 LYS A O 1
ATOM 830 N N . ILE A 1 103 ? 10.278 6.819 -6.037 1.00 91.19 103 ILE A N 1
ATOM 831 C CA . ILE A 1 103 ? 10.454 6.252 -4.696 1.00 91.19 103 ILE A CA 1
ATOM 832 C C . ILE A 1 103 ? 9.304 6.696 -3.789 1.00 91.19 103 ILE A C 1
ATOM 834 O O . ILE A 1 103 ? 8.685 5.846 -3.151 1.00 91.19 103 ILE A O 1
ATOM 838 N N . ARG A 1 104 ? 8.961 7.989 -3.785 1.00 92.56 104 ARG A N 1
ATOM 839 C CA . ARG A 1 104 ? 7.816 8.518 -3.024 1.00 92.56 104 ARG A CA 1
ATOM 840 C C . ARG A 1 104 ? 6.495 7.886 -3.462 1.00 92.56 104 ARG A C 1
ATOM 842 O O . ARG A 1 104 ? 5.721 7.430 -2.628 1.00 92.56 104 ARG A O 1
ATOM 849 N N . LEU A 1 105 ? 6.261 7.804 -4.771 1.00 91.81 105 LEU A N 1
ATOM 850 C CA . LEU A 1 105 ? 5.076 7.173 -5.347 1.00 91.81 105 LEU A CA 1
ATOM 851 C C . LEU A 1 105 ? 4.994 5.694 -4.971 1.00 91.81 105 LEU A C 1
ATOM 853 O O . LEU A 1 105 ? 3.911 5.202 -4.666 1.00 91.81 105 LEU A O 1
ATOM 857 N N . TRP A 1 106 ? 6.122 4.983 -4.984 1.00 93.69 106 TRP A N 1
ATOM 858 C CA . TRP A 1 106 ? 6.199 3.598 -4.535 1.00 93.69 106 TRP A CA 1
ATOM 859 C C . TRP A 1 106 ? 5.834 3.459 -3.059 1.00 93.69 106 TRP A C 1
ATOM 861 O O . TRP A 1 106 ? 4.965 2.649 -2.748 1.00 93.69 106 TRP A O 1
ATOM 871 N N . ASP A 1 107 ? 6.426 4.261 -2.175 1.00 93.38 107 ASP A N 1
ATOM 872 C CA . ASP A 1 107 ? 6.163 4.194 -0.734 1.00 93.38 107 ASP A CA 1
ATOM 873 C C . ASP A 1 107 ? 4.675 4.428 -0.420 1.00 93.38 107 ASP A C 1
ATOM 875 O O . ASP A 1 107 ? 4.033 3.607 0.240 1.00 93.38 107 ASP A O 1
ATOM 879 N N . GLU A 1 108 ? 4.084 5.480 -0.995 1.00 94.44 108 GLU A N 1
ATOM 880 C CA . GLU A 1 108 ? 2.653 5.768 -0.852 1.00 94.44 108 GLU A CA 1
ATOM 881 C C . GLU A 1 108 ? 1.773 4.668 -1.455 1.00 94.44 108 GLU A C 1
ATOM 883 O O . GLU A 1 108 ? 0.804 4.221 -0.838 1.00 94.44 108 GLU A O 1
ATOM 888 N N . SER A 1 109 ? 2.136 4.146 -2.630 1.00 92.56 109 SER A N 1
ATOM 889 C CA . SER A 1 109 ? 1.373 3.063 -3.257 1.00 92.56 109 SER A CA 1
ATOM 890 C C . SER A 1 109 ? 1.390 1.785 -2.417 1.00 92.56 109 SER A C 1
ATOM 892 O O . SER A 1 109 ? 0.380 1.083 -2.357 1.00 92.56 109 SER A O 1
ATOM 894 N N . VAL A 1 110 ? 2.504 1.478 -1.744 1.00 93.81 110 VAL A N 1
ATOM 895 C CA . VAL A 1 110 ? 2.609 0.322 -0.842 1.00 93.81 110 VAL A CA 1
ATOM 896 C C . VAL A 1 110 ? 1.743 0.522 0.405 1.00 93.81 110 VAL A C 1
ATOM 898 O O . VAL A 1 110 ? 1.026 -0.407 0.789 1.00 93.81 110 VAL A O 1
ATOM 901 N N . LYS A 1 111 ? 1.725 1.727 0.997 1.00 93.56 111 LYS A N 1
ATOM 902 C CA . LYS A 1 111 ? 0.818 2.069 2.113 1.00 93.56 111 LYS A CA 1
ATOM 903 C C . LYS A 1 111 ? -0.647 1.907 1.707 1.00 93.56 111 LYS A C 1
ATOM 905 O O . LYS A 1 111 ? -1.403 1.206 2.381 1.00 93.56 111 LYS A O 1
ATOM 910 N N . CYS A 1 112 ? -1.045 2.491 0.577 1.00 93.00 112 CYS A N 1
ATOM 911 C CA . CYS A 1 112 ? -2.410 2.377 0.065 1.00 93.00 112 CYS A CA 1
ATOM 912 C C . CYS A 1 112 ? -2.793 0.924 -0.246 1.00 93.00 112 CYS A C 1
ATOM 914 O O . CYS A 1 112 ? -3.912 0.501 0.055 1.00 93.00 112 CYS A O 1
ATOM 916 N N . LEU A 1 113 ? -1.872 0.145 -0.825 1.00 93.12 113 LEU A N 1
ATOM 917 C CA . LEU A 1 113 ? -2.100 -1.269 -1.103 1.00 93.12 113 LEU A CA 1
ATOM 918 C C . LEU A 1 113 ? -2.365 -2.046 0.186 1.00 93.12 113 LEU A C 1
ATOM 920 O O . LEU A 1 113 ? -3.324 -2.807 0.214 1.00 93.12 113 LEU A O 1
ATOM 924 N N . PHE A 1 114 ? -1.582 -1.826 1.246 1.00 94.00 114 PHE A N 1
ATOM 925 C CA . PHE A 1 114 ? -1.781 -2.485 2.540 1.00 94.00 114 PHE A CA 1
ATOM 926 C C . PHE A 1 114 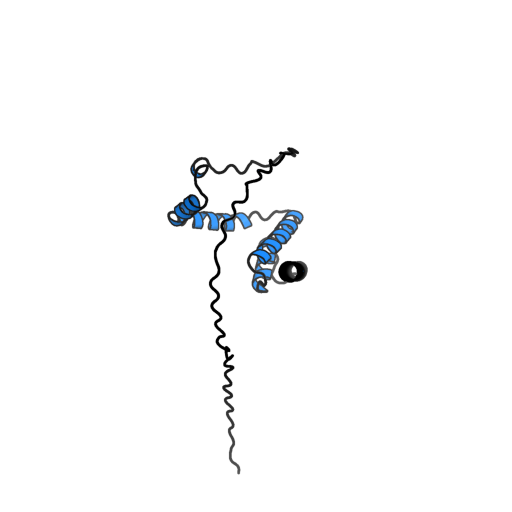? -3.152 -2.179 3.155 1.00 94.00 114 PHE A C 1
ATOM 928 O O . PHE A 1 114 ? -3.819 -3.085 3.660 1.00 94.00 114 PHE A O 1
ATOM 935 N N . LEU A 1 115 ? -3.591 -0.916 3.085 1.00 91.81 115 LEU A N 1
ATOM 936 C CA . LEU A 1 115 ? -4.900 -0.498 3.595 1.00 91.81 115 LEU A CA 1
ATOM 937 C C . LEU A 1 115 ? -6.053 -1.166 2.837 1.00 91.81 115 LEU A C 1
ATOM 939 O O . LEU A 1 115 ? -7.059 -1.526 3.446 1.00 91.81 115 LEU A O 1
ATOM 943 N N . ARG A 1 116 ? -5.901 -1.370 1.523 1.00 91.06 116 ARG A N 1
ATOM 944 C CA . ARG A 1 116 ? -6.909 -2.038 0.689 1.00 91.06 116 ARG A CA 1
ATOM 945 C C . ARG A 1 116 ? -6.863 -3.561 0.819 1.00 91.06 116 ARG A C 1
ATOM 947 O O . ARG A 1 116 ? -7.901 -4.210 0.881 1.00 91.06 116 ARG A O 1
ATOM 954 N N . VAL A 1 117 ? -5.663 -4.134 0.817 1.00 91.44 117 VAL A N 1
ATOM 955 C CA . VAL A 1 117 ? -5.401 -5.573 0.832 1.00 91.44 117 VAL A CA 1
ATOM 956 C C . VAL A 1 117 ? -4.226 -5.840 1.766 1.00 91.44 117 VAL A C 1
ATOM 958 O O . VAL A 1 117 ? -3.069 -5.623 1.419 1.00 91.44 117 VAL A O 1
ATOM 961 N N . ARG A 1 118 ? -4.513 -6.381 2.953 1.00 85.19 118 ARG A N 1
ATOM 962 C CA . ARG A 1 118 ? -3.486 -6.626 3.983 1.00 85.19 118 ARG A CA 1
ATOM 963 C C . ARG A 1 118 ? -2.453 -7.690 3.601 1.00 85.19 118 ARG A C 1
ATOM 965 O O . ARG A 1 118 ? -1.371 -7.723 4.180 1.00 85.19 118 ARG A O 1
ATOM 972 N N . ASN A 1 119 ? -2.796 -8.584 2.672 1.00 87.81 119 ASN A N 1
ATOM 973 C CA . ASN A 1 119 ? -1.916 -9.649 2.189 1.00 87.81 119 ASN A CA 1
ATOM 974 C C . ASN A 1 119 ? -2.019 -9.788 0.658 1.00 87.81 119 ASN A C 1
ATOM 976 O O . ASN A 1 119 ? -2.720 -10.676 0.170 1.00 87.81 119 ASN A O 1
ATOM 980 N N . PRO A 1 120 ? -1.391 -8.879 -0.104 1.00 90.19 120 PRO A N 1
ATOM 981 C CA . PRO A 1 120 ? -1.413 -8.925 -1.563 1.00 90.19 120 PRO A CA 1
ATOM 982 C C . PRO A 1 120 ? -0.614 -10.124 -2.099 1.00 90.19 120 PRO A C 1
ATOM 984 O O . PRO A 1 120 ? 0.331 -10.593 -1.460 1.00 90.19 120 PRO A O 1
ATOM 987 N N . SER A 1 121 ? -0.974 -10.616 -3.289 1.00 92.69 121 SER A N 1
ATOM 988 C CA . SER A 1 121 ? -0.226 -11.686 -3.964 1.00 92.69 121 SER A CA 1
ATOM 989 C C . SER A 1 121 ? 1.145 -11.195 -4.440 1.00 92.69 121 SER A C 1
ATOM 991 O O . SER A 1 121 ? 1.339 -10.005 -4.692 1.00 92.69 121 SER A O 1
ATOM 993 N N . SER A 1 122 ? 2.104 -12.111 -4.611 1.00 89.75 122 SER A N 1
ATOM 994 C CA . SER A 1 122 ? 3.427 -11.768 -5.152 1.00 89.75 122 SER A CA 1
ATOM 995 C C . SER A 1 122 ? 3.333 -11.123 -6.534 1.00 89.75 122 SER A C 1
ATOM 997 O O . SER A 1 122 ? 4.007 -10.133 -6.786 1.00 89.75 122 SER A O 1
ATOM 999 N N . GLU A 1 123 ? 2.433 -11.620 -7.382 1.00 90.31 123 GLU A N 1
ATOM 1000 C CA . GLU A 1 123 ? 2.170 -11.064 -8.709 1.00 90.31 123 GLU A CA 1
ATOM 1001 C C . GLU A 1 123 ? 1.673 -9.611 -8.644 1.00 90.31 123 GLU A C 1
ATOM 1003 O O . GLU A 1 123 ? 2.088 -8.775 -9.444 1.00 90.31 123 GLU A O 1
ATOM 1008 N N . ALA A 1 124 ? 0.826 -9.268 -7.667 1.00 89.31 124 ALA A N 1
ATOM 1009 C CA . ALA A 1 124 ? 0.376 -7.891 -7.480 1.00 89.31 124 ALA A CA 1
ATOM 1010 C C . ALA A 1 124 ? 1.536 -6.953 -7.098 1.00 89.31 124 ALA A C 1
ATOM 1012 O O . ALA A 1 124 ? 1.576 -5.811 -7.557 1.00 89.31 124 ALA A O 1
ATOM 1013 N N . LEU A 1 125 ? 2.497 -7.437 -6.302 1.00 90.75 125 LEU A N 1
ATOM 1014 C CA . LEU A 1 125 ? 3.702 -6.681 -5.945 1.00 90.75 125 LEU A CA 1
ATOM 1015 C C . LEU A 1 125 ? 4.643 -6.510 -7.140 1.00 90.75 125 LEU A C 1
ATOM 1017 O O . LEU A 1 125 ? 5.154 -5.413 -7.365 1.00 90.75 125 LEU A O 1
ATOM 1021 N N . ASP A 1 126 ? 4.827 -7.568 -7.928 1.00 89.00 126 ASP A N 1
ATOM 1022 C CA . ASP A 1 126 ? 5.628 -7.536 -9.153 1.00 89.00 126 ASP A CA 1
ATOM 1023 C C . ASP A 1 126 ? 5.041 -6.519 -10.141 1.00 89.00 126 ASP A C 1
ATOM 1025 O O . ASP A 1 126 ? 5.745 -5.625 -10.619 1.00 89.00 126 ASP A O 1
ATOM 1029 N N . ASN A 1 127 ? 3.724 -6.573 -10.358 1.00 89.50 127 ASN A N 1
ATOM 1030 C CA . ASN A 1 127 ? 3.001 -5.621 -11.195 1.00 89.50 127 ASN A CA 1
ATOM 1031 C C . ASN A 1 127 ? 3.119 -4.179 -10.681 1.00 89.50 127 ASN A C 1
ATOM 1033 O O . ASN A 1 127 ? 3.274 -3.264 -11.489 1.00 89.50 127 ASN A O 1
ATOM 1037 N N . LEU A 1 128 ? 3.087 -3.957 -9.364 1.00 90.25 128 LEU A N 1
ATOM 1038 C CA . LEU A 1 128 ? 3.260 -2.630 -8.769 1.00 90.25 128 LEU A CA 1
ATOM 1039 C C . LEU A 1 128 ? 4.640 -2.043 -9.096 1.00 90.25 128 LEU A C 1
ATOM 1041 O O . LEU A 1 128 ? 4.741 -0.937 -9.632 1.00 90.25 128 LEU A O 1
ATOM 1045 N N . VAL A 1 129 ? 5.704 -2.796 -8.809 1.00 89.25 129 VAL A N 1
ATOM 1046 C CA . VAL A 1 129 ? 7.089 -2.350 -9.025 1.00 89.25 129 VAL A CA 1
ATOM 1047 C C . VAL A 1 129 ? 7.360 -2.126 -10.515 1.00 89.25 129 VAL A C 1
ATOM 1049 O O . VAL A 1 129 ? 7.953 -1.110 -10.889 1.00 89.25 129 VAL A O 1
ATOM 1052 N N . VAL A 1 130 ? 6.876 -3.020 -11.382 1.00 87.56 130 VAL A N 1
ATOM 1053 C CA . VAL A 1 130 ? 7.006 -2.880 -12.840 1.00 87.56 130 VAL A CA 1
ATOM 1054 C C . VAL A 1 130 ? 6.235 -1.664 -13.354 1.00 87.56 130 VAL A C 1
ATOM 1056 O O . VAL A 1 130 ? 6.774 -0.921 -14.171 1.00 87.56 130 VAL A O 1
ATOM 1059 N N . LYS A 1 131 ? 5.014 -1.401 -12.875 1.00 87.56 131 LYS A N 1
ATOM 1060 C CA . LYS A 1 131 ? 4.232 -0.233 -13.318 1.00 87.56 131 LYS A CA 1
ATOM 1061 C C . LYS A 1 131 ? 4.904 1.093 -12.947 1.00 87.56 131 LYS A C 1
ATOM 1063 O O . LYS A 1 131 ? 4.968 1.983 -13.796 1.00 87.56 131 LYS A O 1
ATOM 1068 N N . ILE A 1 132 ? 5.434 1.206 -11.727 1.00 87.31 132 ILE A N 1
ATOM 1069 C CA . ILE A 1 132 ? 6.021 2.454 -11.207 1.00 87.31 132 ILE A CA 1
ATOM 1070 C C . ILE A 1 132 ? 7.401 2.719 -11.807 1.00 87.31 132 ILE A C 1
ATOM 1072 O O . ILE A 1 132 ? 7.675 3.804 -12.323 1.00 87.31 132 ILE A O 1
ATOM 1076 N N . PHE A 1 133 ? 8.288 1.725 -11.764 1.00 84.69 133 PHE A N 1
ATOM 1077 C CA . PHE A 1 133 ? 9.674 1.922 -12.180 1.00 84.69 133 PHE A CA 1
ATOM 1078 C C . PHE A 1 133 ? 9.920 1.584 -13.649 1.00 84.69 133 PHE A C 1
ATOM 1080 O O . PHE A 1 133 ? 10.944 1.995 -14.195 1.00 84.69 133 PHE A O 1
ATOM 1087 N N . ARG A 1 134 ? 8.978 0.892 -14.306 1.00 82.56 134 ARG A N 1
ATOM 1088 C CA . ARG A 1 134 ? 9.106 0.383 -15.684 1.00 82.56 134 ARG A CA 1
ATOM 1089 C C . ARG A 1 134 ? 10.305 -0.557 -15.850 1.00 82.56 134 ARG A C 1
ATOM 1091 O O . ARG A 1 134 ? 10.889 -0.648 -16.928 1.00 82.56 134 ARG A O 1
ATOM 1098 N N . PHE A 1 135 ? 10.670 -1.273 -14.783 1.00 76.69 135 PHE A N 1
ATOM 1099 C CA . PHE A 1 135 ? 11.701 -2.305 -14.841 1.00 76.69 135 PHE A CA 1
ATOM 1100 C C . PHE A 1 135 ? 11.238 -3.510 -15.661 1.00 76.69 135 PHE A C 1
ATOM 1102 O O . PHE A 1 135 ? 10.055 -3.843 -15.706 1.00 76.69 135 PHE A O 1
ATOM 1109 N N . LYS A 1 136 ? 12.196 -4.229 -16.253 1.00 74.25 136 LYS A N 1
ATOM 1110 C CA . LYS A 1 136 ? 11.942 -5.603 -16.699 1.00 74.25 136 LYS A CA 1
ATOM 1111 C C . LYS A 1 136 ? 11.791 -6.492 -15.460 1.00 74.25 136 LYS A C 1
ATOM 1113 O O . LYS A 1 136 ? 12.536 -6.329 -14.498 1.00 74.25 136 LYS A O 1
ATOM 1118 N N . ILE A 1 137 ? 10.875 -7.455 -15.530 1.00 66.94 137 ILE A N 1
ATOM 1119 C CA . ILE A 1 137 ? 10.351 -8.306 -14.438 1.00 66.94 137 ILE A CA 1
ATOM 1120 C C . ILE A 1 137 ? 11.427 -9.068 -13.619 1.00 66.94 137 ILE A C 1
ATOM 1122 O O . ILE A 1 137 ? 11.112 -9.670 -12.601 1.00 66.94 137 ILE A O 1
ATOM 1126 N N . TYR A 1 138 ? 12.708 -9.023 -14.014 1.00 71.56 138 TYR A N 1
ATOM 1127 C CA . TYR A 1 138 ? 13.799 -9.776 -13.381 1.00 71.56 138 TYR A CA 1
ATOM 1128 C C . TYR A 1 138 ? 15.128 -9.015 -13.237 1.00 71.56 138 TYR A C 1
ATOM 1130 O O . TYR A 1 138 ? 16.176 -9.652 -13.095 1.00 71.56 138 TYR A O 1
ATOM 1138 N N . THR A 1 139 ? 15.126 -7.677 -13.255 1.00 84.62 139 THR A N 1
ATOM 1139 C CA . THR A 1 139 ? 16.349 -6.905 -12.961 1.00 84.62 139 THR A CA 1
ATOM 1140 C C . THR A 1 139 ? 16.731 -6.999 -11.479 1.00 84.62 139 THR A C 1
ATOM 1142 O O . THR A 1 139 ? 15.882 -7.223 -10.613 1.00 84.62 139 THR A O 1
ATOM 1145 N N . SER A 1 140 ? 18.021 -6.835 -11.167 1.00 86.00 140 SER A N 1
ATOM 1146 C CA . SER A 1 140 ? 18.509 -6.775 -9.779 1.00 86.00 140 SER A CA 1
ATOM 1147 C C . SER A 1 140 ? 17.850 -5.635 -8.996 1.00 86.00 140 SER A C 1
ATOM 1149 O O . SER A 1 140 ? 17.471 -5.823 -7.843 1.00 86.00 140 SER A O 1
ATOM 1151 N N . GLU A 1 141 ? 17.638 -4.487 -9.642 1.00 86.00 141 GLU A N 1
ATOM 1152 C CA . GLU A 1 141 ? 16.930 -3.341 -9.063 1.00 86.00 141 GLU A CA 1
ATOM 1153 C C . GLU A 1 141 ? 15.475 -3.677 -8.719 1.00 86.00 141 GLU A C 1
ATOM 1155 O O . GLU A 1 141 ? 15.043 -3.417 -7.596 1.00 86.00 141 GLU A O 1
ATOM 1160 N N . ALA A 1 142 ? 14.735 -4.320 -9.633 1.00 86.75 142 ALA A N 1
ATOM 1161 C CA . ALA A 1 142 ? 13.355 -4.732 -9.381 1.00 86.75 142 ALA A CA 1
ATOM 1162 C C . ALA A 1 142 ? 13.262 -5.680 -8.180 1.00 86.75 142 ALA A C 1
ATOM 1164 O O . ALA A 1 142 ? 12.408 -5.487 -7.316 1.00 86.75 142 ALA A O 1
ATOM 1165 N N . ARG A 1 143 ? 14.182 -6.651 -8.068 1.00 89.81 143 ARG A N 1
ATOM 1166 C CA . ARG A 1 143 ? 14.248 -7.539 -6.894 1.00 89.81 143 ARG A CA 1
ATOM 1167 C C . ARG A 1 143 ? 14.498 -6.762 -5.605 1.00 89.81 143 ARG A C 1
ATOM 1169 O O . ARG A 1 143 ? 13.796 -6.989 -4.628 1.00 89.81 143 ARG A O 1
ATOM 1176 N N . GLY A 1 144 ? 15.422 -5.800 -5.622 1.00 92.12 144 GLY A N 1
ATOM 1177 C CA . GLY A 1 144 ? 15.696 -4.953 -4.461 1.00 92.12 144 GLY A CA 1
ATOM 1178 C C . GLY A 1 144 ? 14.461 -4.185 -3.978 1.00 92.12 144 GLY A C 1
ATOM 1179 O O . GLY A 1 144 ? 14.194 -4.137 -2.778 1.00 92.12 144 GLY A O 1
ATOM 1180 N N . TYR A 1 145 ? 13.667 -3.624 -4.895 1.00 91.62 145 TYR A N 1
ATOM 1181 C CA . TYR A 1 145 ? 12.412 -2.953 -4.537 1.00 91.62 145 TYR A CA 1
ATOM 1182 C C . TYR A 1 145 ? 11.316 -3.924 -4.095 1.00 91.62 145 TYR A C 1
ATOM 1184 O O . TYR A 1 145 ? 10.554 -3.601 -3.182 1.00 91.62 145 TYR A O 1
ATOM 1192 N N . LEU A 1 146 ? 11.245 -5.124 -4.669 1.00 92.06 146 LEU A N 1
ATOM 1193 C CA . LEU A 1 146 ? 10.308 -6.154 -4.219 1.00 92.06 146 LEU A CA 1
ATOM 1194 C C . LEU A 1 146 ? 10.603 -6.612 -2.794 1.00 92.06 146 LEU A C 1
ATOM 1196 O O . LEU A 1 146 ? 9.683 -6.718 -1.985 1.00 92.06 146 LEU A O 1
ATOM 1200 N N . ASP A 1 147 ? 11.871 -6.814 -2.454 1.00 92.69 147 ASP A N 1
ATOM 1201 C CA . ASP A 1 147 ? 12.263 -7.210 -1.103 1.00 92.69 147 ASP A CA 1
ATOM 1202 C C . ASP A 1 147 ? 11.982 -6.092 -0.092 1.00 92.69 147 ASP A C 1
ATOM 1204 O O . ASP A 1 147 ? 11.418 -6.353 0.974 1.00 92.69 147 ASP A O 1
ATOM 1208 N N . LYS A 1 148 ? 12.252 -4.829 -0.457 1.00 94.00 148 LYS A N 1
ATOM 1209 C CA . LYS A 1 148 ? 11.831 -3.661 0.338 1.00 94.00 148 LYS A CA 1
ATOM 1210 C C . LYS A 1 148 ? 10.313 -3.612 0.523 1.00 94.00 148 LYS A C 1
ATOM 1212 O O . LYS A 1 148 ? 9.849 -3.355 1.629 1.00 94.00 148 LYS A O 1
ATOM 1217 N N . THR A 1 149 ? 9.546 -3.904 -0.528 1.00 93.75 149 THR A N 1
ATOM 1218 C CA . THR A 1 149 ? 8.074 -3.903 -0.489 1.00 93.75 149 THR A CA 1
ATOM 1219 C C . THR A 1 149 ? 7.554 -4.978 0.462 1.00 93.75 149 THR A C 1
ATOM 1221 O O . THR A 1 149 ? 6.742 -4.696 1.339 1.00 93.75 149 THR A O 1
ATOM 1224 N N . ARG A 1 150 ? 8.061 -6.212 0.348 1.00 94.25 150 ARG A N 1
ATOM 1225 C CA . ARG A 1 150 ? 7.686 -7.330 1.231 1.00 94.25 150 ARG A CA 1
ATOM 1226 C C . ARG A 1 150 ? 8.039 -7.049 2.688 1.00 94.25 150 ARG A C 1
ATOM 1228 O O . ARG A 1 150 ? 7.247 -7.360 3.580 1.00 94.25 150 ARG A O 1
ATOM 1235 N N . LYS A 1 151 ? 9.211 -6.453 2.926 1.00 95.44 151 LYS A N 1
ATOM 1236 C CA . LYS A 1 151 ? 9.639 -6.040 4.264 1.00 95.44 151 LYS A CA 1
ATOM 1237 C C . LYS A 1 151 ? 8.703 -4.975 4.836 1.00 95.44 151 LYS A C 1
ATOM 1239 O O . LYS A 1 151 ? 8.155 -5.189 5.909 1.00 95.44 151 LYS A O 1
ATOM 1244 N N . SER A 1 152 ? 8.436 -3.911 4.079 1.00 95.06 152 SER A N 1
ATOM 1245 C CA . SER A 1 152 ? 7.512 -2.837 4.467 1.00 95.06 152 SER A CA 1
ATOM 1246 C C . SER A 1 152 ? 6.119 -3.373 4.826 1.00 95.06 152 SER A C 1
ATOM 1248 O O . SER A 1 152 ? 5.606 -3.095 5.906 1.00 95.06 152 SER A O 1
ATOM 1250 N N . LEU A 1 153 ? 5.547 -4.256 3.998 1.00 94.75 153 LEU A N 1
ATOM 1251 C CA . LEU A 1 153 ? 4.253 -4.889 4.285 1.00 94.75 153 LEU A CA 1
ATOM 1252 C C . LEU A 1 153 ? 4.275 -5.763 5.545 1.00 94.75 153 LEU A C 1
ATOM 1254 O O . LEU A 1 153 ? 3.299 -5.803 6.297 1.00 94.75 153 LEU A O 1
ATOM 1258 N N . THR A 1 154 ? 5.382 -6.465 5.787 1.00 95.12 154 THR A N 1
ATOM 1259 C CA . THR A 1 154 ? 5.559 -7.258 7.009 1.00 95.12 154 THR A CA 1
ATOM 1260 C C . THR A 1 154 ? 5.601 -6.354 8.236 1.00 95.12 154 THR A C 1
ATOM 1262 O O . THR A 1 154 ? 4.910 -6.630 9.217 1.00 95.12 154 THR A O 1
ATOM 1265 N N . ASP A 1 155 ? 6.339 -5.249 8.161 1.00 96.00 155 ASP A N 1
ATOM 1266 C CA . ASP A 1 155 ? 6.447 -4.266 9.237 1.00 96.00 155 ASP A CA 1
ATOM 1267 C C . ASP A 1 155 ? 5.094 -3.595 9.515 1.00 96.00 155 ASP A C 1
ATOM 1269 O O . ASP A 1 155 ? 4.679 -3.499 10.672 1.00 96.00 155 ASP A O 1
ATOM 1273 N N . PHE A 1 156 ? 4.347 -3.224 8.469 1.00 95.81 156 PHE A N 1
ATOM 1274 C CA . PHE A 1 156 ? 2.989 -2.684 8.591 1.00 95.81 156 PHE A CA 1
ATOM 1275 C C . PHE A 1 156 ? 2.044 -3.667 9.271 1.00 95.81 156 PHE A C 1
ATOM 1277 O O . PHE A 1 156 ? 1.352 -3.293 10.217 1.00 95.81 156 PHE A O 1
ATOM 1284 N N . ARG A 1 157 ? 2.047 -4.938 8.855 1.00 94.88 157 ARG A N 1
ATOM 1285 C CA . ARG A 1 157 ? 1.230 -5.982 9.485 1.00 94.88 157 ARG A CA 1
ATOM 1286 C C . ARG A 1 157 ? 1.593 -6.167 10.953 1.00 94.88 157 ARG A C 1
ATOM 1288 O O . ARG A 1 157 ? 0.700 -6.272 11.789 1.00 94.88 157 ARG A O 1
ATOM 1295 N N . ASN A 1 158 ? 2.883 -6.195 11.271 1.00 95.88 158 ASN A N 1
ATOM 1296 C CA . ASN A 1 158 ? 3.348 -6.350 12.644 1.00 95.88 158 ASN A CA 1
ATOM 1297 C C . ASN A 1 158 ? 2.902 -5.166 13.506 1.00 95.88 158 ASN A C 1
ATOM 1299 O O . ASN A 1 158 ? 2.291 -5.377 14.550 1.00 95.88 158 ASN A O 1
ATOM 1303 N N . LYS A 1 159 ? 3.131 -3.930 13.048 1.00 96.25 159 LYS A N 1
ATOM 1304 C CA . LYS A 1 159 ? 2.732 -2.713 13.766 1.00 96.25 159 LYS A CA 1
ATOM 1305 C C . LYS A 1 159 ? 1.216 -2.628 13.942 1.00 96.25 159 LYS A C 1
ATOM 1307 O O . LYS A 1 159 ? 0.749 -2.336 15.039 1.00 96.25 159 LYS A O 1
ATOM 1312 N N . PHE A 1 160 ? 0.460 -2.936 12.891 1.00 95.25 160 PHE A N 1
ATOM 1313 C CA . PHE A 1 160 ? -0.998 -2.987 12.935 1.00 95.25 160 PHE A CA 1
ATOM 1314 C C . PHE A 1 160 ? -1.482 -4.010 13.968 1.00 95.25 160 PHE A C 1
ATOM 1316 O O . PHE A 1 160 ? -2.264 -3.672 14.850 1.00 95.25 160 PHE A O 1
ATOM 1323 N N . ASN A 1 161 ? -0.962 -5.238 13.928 1.00 95.50 161 ASN A N 1
ATOM 1324 C CA . ASN A 1 161 ? -1.353 -6.282 14.872 1.00 95.50 161 ASN A CA 1
ATOM 1325 C C . ASN A 1 161 ? -0.989 -5.926 16.320 1.00 95.50 161 ASN A C 1
ATOM 1327 O O . ASN A 1 161 ? -1.783 -6.189 17.217 1.00 95.50 161 ASN A O 1
ATOM 1331 N N . GLN A 1 162 ? 0.172 -5.310 16.561 1.00 97.50 162 GLN A N 1
ATOM 1332 C CA . GLN A 1 162 ? 0.548 -4.843 17.900 1.00 97.50 162 GLN A CA 1
ATOM 1333 C C . GLN A 1 162 ? -0.388 -3.747 18.412 1.00 97.50 162 GLN A C 1
ATOM 1335 O O . GLN A 1 162 ? -0.794 -3.787 19.569 1.00 97.50 162 GLN A O 1
ATOM 1340 N N . ASN A 1 163 ? -0.779 -2.809 17.547 1.00 97.44 163 ASN A N 1
ATOM 1341 C CA . ASN A 1 163 ? -1.749 -1.778 17.897 1.00 97.44 163 ASN A CA 1
ATOM 1342 C C . ASN A 1 163 ? -3.100 -2.403 18.298 1.00 97.44 163 ASN A C 1
ATOM 1344 O O . ASN A 1 163 ? -3.589 -2.138 19.392 1.00 97.44 163 ASN A O 1
ATOM 1348 N N . ILE A 1 164 ? -3.631 -3.332 17.493 1.00 96.75 164 ILE A N 1
ATOM 1349 C CA . ILE A 1 164 ? -4.873 -4.051 17.820 1.00 96.75 164 ILE A CA 1
ATOM 1350 C C . ILE A 1 164 ? -4.747 -4.831 19.137 1.00 96.75 164 ILE A C 1
ATOM 1352 O O . ILE A 1 164 ? -5.661 -4.803 19.956 1.00 96.75 164 ILE A O 1
ATOM 1356 N N . LEU A 1 165 ? -3.622 -5.512 19.375 1.00 97.81 165 LEU A N 1
ATOM 1357 C CA . LEU A 1 165 ? -3.392 -6.242 20.627 1.00 97.81 165 LEU A CA 1
ATOM 1358 C C . LEU A 1 165 ? -3.384 -5.317 21.850 1.00 97.81 165 LEU A C 1
ATOM 1360 O O . LEU A 1 165 ? -3.913 -5.699 22.894 1.00 97.81 165 LEU A O 1
ATOM 1364 N N . ASN A 1 166 ? -2.803 -4.123 21.728 1.00 98.06 166 ASN A N 1
ATOM 1365 C CA . ASN A 1 166 ? -2.795 -3.130 22.799 1.00 98.06 166 ASN A CA 1
ATOM 1366 C C . ASN A 1 166 ? -4.201 -2.593 23.070 1.00 98.06 166 ASN A C 1
ATOM 1368 O O . ASN A 1 166 ? -4.643 -2.674 24.212 1.00 98.06 166 ASN A O 1
ATOM 1372 N N . LEU A 1 167 ? -4.940 -2.194 22.031 1.00 98.00 167 LEU A N 1
ATOM 1373 C CA . LEU A 1 167 ? -6.331 -1.742 22.164 1.00 98.00 167 LEU A CA 1
ATOM 1374 C C . LEU A 1 167 ? -7.224 -2.810 22.812 1.00 98.00 167 LEU A C 1
ATOM 1376 O O . LEU A 1 167 ? -8.026 -2.518 23.695 1.00 98.00 167 LEU A O 1
ATOM 1380 N N . VAL A 1 168 ? -7.060 -4.081 22.430 1.00 97.75 168 VAL A N 1
ATOM 1381 C CA . VAL A 1 168 ? -7.801 -5.195 23.045 1.00 97.75 168 VAL A CA 1
ATOM 1382 C C . VAL A 1 168 ? -7.422 -5.381 24.516 1.00 97.75 168 VAL A C 1
ATOM 1384 O O . VAL A 1 168 ? -8.279 -5.737 25.326 1.00 97.75 168 VAL A O 1
ATOM 1387 N N . ARG A 1 169 ? -6.151 -5.177 24.879 1.00 97.31 169 ARG A N 1
ATOM 1388 C CA . ARG A 1 169 ? -5.705 -5.240 26.276 1.00 97.31 169 ARG A CA 1
ATOM 1389 C C . ARG A 1 169 ? -6.328 -4.104 27.082 1.00 97.31 169 ARG A C 1
ATOM 1391 O O . ARG A 1 169 ? -6.934 -4.383 28.108 1.00 97.31 169 ARG A O 1
ATOM 1398 N N . GLU A 1 170 ? -6.238 -2.875 26.589 1.00 96.81 170 GLU A N 1
ATOM 1399 C CA . GLU A 1 170 ? -6.823 -1.683 27.215 1.00 96.81 170 GLU A CA 1
ATOM 1400 C C . GLU A 1 170 ? -8.329 -1.851 27.430 1.00 96.81 170 GLU A C 1
ATOM 1402 O O . GLU A 1 170 ? -8.810 -1.713 28.552 1.00 96.81 170 GLU A O 1
ATOM 1407 N N . TYR A 1 171 ? -9.058 -2.293 26.403 1.00 96.25 171 TYR A N 1
ATOM 1408 C CA . TYR A 1 171 ? -10.487 -2.586 26.509 1.00 96.25 171 TYR A CA 1
ATOM 1409 C C . TYR A 1 171 ? -10.805 -3.618 27.605 1.00 96.25 171 TYR A C 1
ATOM 1411 O O . TYR A 1 171 ? -11.752 -3.454 28.379 1.00 96.25 171 TYR A O 1
ATOM 1419 N N . LYS A 1 172 ? -10.012 -4.694 27.701 1.00 95.44 172 LYS A N 1
ATOM 1420 C CA . LYS A 1 172 ? -10.196 -5.722 28.738 1.00 95.44 172 LYS A CA 1
ATOM 1421 C C . LYS A 1 172 ? -9.930 -5.182 30.140 1.00 95.44 172 LYS A C 1
ATOM 1423 O O . LYS A 1 172 ? -10.637 -5.583 31.061 1.00 95.44 172 LYS A O 1
ATOM 1428 N N . GLU A 1 173 ? -8.939 -4.312 30.307 1.00 95.06 173 GLU A N 1
ATOM 1429 C CA . GLU A 1 173 ? -8.646 -3.694 31.603 1.00 95.06 173 GLU A CA 1
ATOM 1430 C C . GLU A 1 173 ? -9.745 -2.708 32.018 1.00 95.06 173 GLU A C 1
ATOM 1432 O O . GLU A 1 173 ? -10.215 -2.782 33.151 1.00 95.06 173 GLU A O 1
ATOM 1437 N N . ILE A 1 174 ? -10.258 -1.885 31.094 1.00 93.94 174 ILE A N 1
ATOM 1438 C CA . ILE A 1 174 ? -11.408 -0.998 31.354 1.00 93.94 174 ILE A CA 1
ATOM 1439 C C . ILE A 1 174 ? -12.614 -1.816 31.833 1.00 93.94 174 ILE A C 1
ATOM 1441 O O . ILE A 1 174 ? -13.191 -1.525 32.880 1.00 93.94 174 ILE A O 1
ATOM 1445 N N . ARG A 1 175 ? -12.951 -2.904 31.127 1.00 91.81 175 ARG A N 1
ATOM 1446 C CA . ARG A 1 175 ? -14.095 -3.756 31.485 1.00 91.81 175 ARG A CA 1
ATOM 1447 C C . ARG A 1 175 ? -13.954 -4.398 32.868 1.00 91.81 175 ARG A C 1
ATOM 1449 O O . ARG A 1 175 ? -14.943 -4.488 33.593 1.00 91.81 175 ARG A O 1
ATOM 1456 N N . LYS A 1 176 ? -12.754 -4.856 33.242 1.00 91.06 176 LYS A N 1
ATOM 1457 C CA . LYS A 1 176 ? -12.504 -5.421 34.580 1.00 91.06 176 LYS A CA 1
ATOM 1458 C C . LYS A 1 176 ? -12.681 -4.368 35.672 1.00 91.06 176 LYS A C 1
ATOM 1460 O O . LYS A 1 176 ? -13.332 -4.655 36.672 1.00 91.06 176 LYS A O 1
ATOM 1465 N N . SER A 1 177 ? -12.147 -3.164 35.468 1.00 86.31 177 SER A N 1
ATOM 1466 C CA . SER A 1 177 ? -12.254 -2.060 36.429 1.00 86.31 177 SER A CA 1
ATOM 1467 C C . SER A 1 177 ? -13.707 -1.635 36.650 1.00 86.31 177 SER A C 1
ATOM 1469 O O . SER A 1 177 ? -14.128 -1.469 37.792 1.00 86.31 177 SER A O 1
ATOM 1471 N N . SER A 1 178 ? -14.519 -1.552 35.590 1.00 77.62 178 SER A N 1
ATOM 1472 C CA . SER A 1 178 ? -15.954 -1.257 35.716 1.00 77.62 178 SER A CA 1
ATOM 1473 C C . SER A 1 178 ? -16.717 -2.342 36.489 1.00 77.62 178 SER A C 1
ATOM 1475 O O . SER A 1 178 ? -17.576 -2.024 37.308 1.00 77.62 178 SER A O 1
ATOM 1477 N N . GLN A 1 179 ? -16.385 -3.621 36.281 1.00 74.88 179 GLN A N 1
ATOM 1478 C CA . GLN A 1 179 ? -17.011 -4.738 37.001 1.00 74.88 179 GLN A CA 1
ATOM 1479 C C . GLN A 1 179 ? -16.624 -4.771 38.486 1.00 74.88 179 GLN A C 1
ATOM 1481 O O . GLN A 1 179 ? -17.475 -5.022 39.336 1.00 74.88 179 GLN A O 1
ATOM 1486 N N . GLN A 1 180 ? -15.361 -4.485 38.816 1.00 67.62 180 GLN A N 1
ATOM 1487 C CA . GLN A 1 180 ? -14.905 -4.402 40.207 1.00 67.62 180 GLN A CA 1
ATOM 1488 C C . GLN A 1 180 ? -15.512 -3.200 40.938 1.00 67.62 180 GLN A C 1
ATOM 1490 O O . GLN A 1 180 ? -15.973 -3.351 42.068 1.00 67.62 180 GLN A O 1
ATOM 1495 N N . ASN A 1 181 ? -15.586 -2.036 40.288 1.00 68.56 181 ASN A N 1
ATOM 1496 C CA . ASN A 1 181 ? -16.187 -0.840 40.878 1.00 68.56 181 ASN A CA 1
ATOM 1497 C C . ASN A 1 181 ? -17.695 -1.016 41.119 1.00 68.56 181 ASN A C 1
ATOM 1499 O O . ASN A 1 181 ? -18.186 -0.648 42.182 1.00 68.56 181 ASN A O 1
ATOM 1503 N N . SER A 1 182 ? -18.416 -1.654 40.191 1.00 65.50 182 SER A N 1
ATOM 1504 C CA . SER A 1 182 ? -19.831 -2.004 40.381 1.00 65.50 182 SER A CA 1
ATOM 1505 C C . SER A 1 182 ? -20.036 -2.984 41.546 1.00 65.50 182 SER A C 1
ATOM 1507 O O . SER A 1 182 ? -20.902 -2.760 42.390 1.00 65.50 182 SER A O 1
ATOM 1509 N N . ALA A 1 183 ? -19.195 -4.019 41.662 1.00 61.88 183 ALA A N 1
ATOM 1510 C CA . ALA A 1 183 ? -19.267 -4.970 42.771 1.00 61.88 183 ALA A CA 1
ATOM 1511 C C . ALA A 1 183 ? -18.999 -4.312 44.139 1.00 61.88 183 ALA A C 1
ATOM 1513 O O . ALA A 1 183 ? -19.662 -4.642 45.120 1.00 61.88 183 ALA A O 1
ATOM 1514 N N . ILE A 1 184 ? -18.069 -3.354 44.212 1.00 63.12 184 ILE A N 1
ATOM 1515 C CA . ILE A 1 184 ? -17.793 -2.589 45.438 1.00 63.12 184 ILE A CA 1
ATOM 1516 C C . ILE A 1 184 ? -18.996 -1.717 45.826 1.00 63.12 184 ILE A C 1
ATOM 1518 O O . ILE A 1 184 ? -19.370 -1.694 46.997 1.00 63.12 184 ILE A O 1
ATOM 1522 N N . CYS A 1 185 ? -19.649 -1.050 44.869 1.00 57.75 185 CYS A N 1
ATOM 1523 C CA . CYS A 1 185 ? -20.846 -0.244 45.139 1.00 57.75 185 CYS A CA 1
ATOM 1524 C C . CYS A 1 185 ? -22.038 -1.072 45.654 1.00 57.75 185 CYS A C 1
ATOM 1526 O O . CYS A 1 185 ? -22.834 -0.554 46.436 1.00 57.75 185 CYS A O 1
ATOM 1528 N N . ILE A 1 186 ? -22.152 -2.345 45.259 1.00 63.22 186 ILE A N 1
ATOM 1529 C CA . ILE A 1 186 ? -23.182 -3.262 45.777 1.00 63.22 186 ILE A CA 1
ATOM 1530 C C . ILE A 1 186 ? -22.876 -3.696 47.219 1.00 63.22 186 ILE A C 1
ATOM 1532 O O . ILE A 1 186 ? -23.797 -3.880 47.999 1.00 63.22 186 ILE A O 1
ATOM 1536 N N . ILE A 1 187 ? -21.602 -3.849 47.597 1.00 61.00 187 ILE A N 1
ATOM 1537 C CA . ILE A 1 187 ? -21.215 -4.311 48.946 1.00 61.00 187 ILE A CA 1
ATOM 1538 C C . ILE A 1 187 ? -21.363 -3.208 50.012 1.00 61.00 187 ILE A C 1
ATOM 1540 O O . ILE A 1 187 ? -21.469 -3.514 51.198 1.00 61.00 187 ILE A O 1
ATOM 1544 N N . ILE A 1 188 ? -21.335 -1.932 49.616 1.00 62.53 188 ILE A N 1
ATOM 1545 C CA . ILE A 1 188 ? -21.344 -0.786 50.544 1.00 62.53 188 ILE A CA 1
ATOM 1546 C C . ILE A 1 188 ? -22.770 -0.291 50.885 1.00 62.53 188 ILE A C 1
ATOM 1548 O O . ILE A 1 188 ? -22.921 0.428 51.873 1.00 62.53 188 ILE A O 1
ATOM 1552 N N . ASN A 1 189 ? -23.805 -0.690 50.134 1.00 51.47 189 ASN A N 1
ATOM 1553 C CA 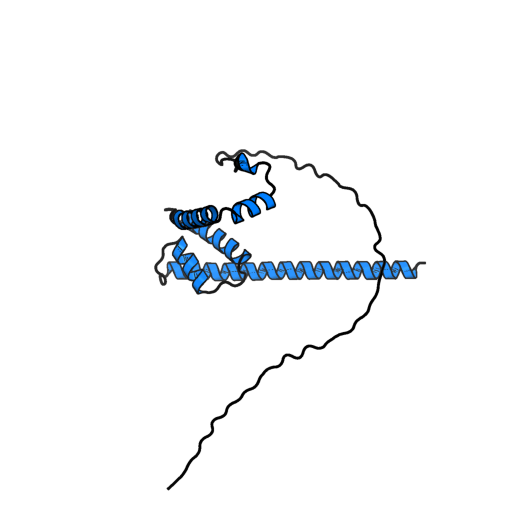. ASN A 1 189 ? -25.218 -0.374 50.422 1.00 51.47 189 ASN A CA 1
ATOM 1554 C C . ASN A 1 189 ? -25.936 -1.524 51.137 1.00 51.47 189 ASN A C 1
ATOM 1556 O O . ASN A 1 189 ? -26.826 -1.221 51.963 1.00 51.47 189 ASN A O 1
#

pLDDT: mean 71.74, std 23.07, range [30.11, 98.06]

Secondary structure (DSSP, 8-state):
-----------------PPPP-----------------------------S-----PPPGGGTT--HHHHHHHHHH-HHHHHHHHHHHHHHTT---SSHHHHHHHHHHHHHHHHHH-SS--HHHHHHHHHHHH---TT-HHHHHHHHHHHHHHHHHHHHHHHHHHHHHHHHHHHHHHHHHHHHHHHHH-

Sequence (189 aa):
MTKRNNKEIKIETGIYVTLPEKEVIVEEDVRDKSEEEEEEEEEEDDDDNDKLGAAKTIPDPFQFCTKLDICNWLVKNPEILRLANEMNESSYVVSSKNTEDKIRLWDESVKCLFLRVRNPSSEALDNLVVKIFRFKIYTSEARGYLDKTRKSLTDFRNKFNQNILNLVREYKEIRKSSQQNSAICIIIN

Radius of gyration: 29.06 Å; chains: 1; bounding box: 52×97×69 Å

Organism: NCBI:txid588596

Foldseek 3Di:
DDDDDDDDDDDDDDDDPDDDDDDDDDDDDDDDDDDDDDDDDDDDDDDPDDDDDDDPDDPPVCPPPDPVNVVVVCVVVVVVVVVVVVVVVVVLVPLVPDPVVLVVVLVVVLVVCCVVPLDDDLVVLLVSLCSSVVDDSDDPVSVVSSVVSVVVSVVVVVVVVVVVVVVVVVVVVVVVVVVVVVVVVVVVD